Protein AF-A0A257LVH1-F1 (afdb_monomer_lite)

pLDDT: mean 80.5, std 19.91, range [31.53, 98.56]

Sequence (250 aa):
MDPRLRILRMLEEGKITVDEAARLLEALSRSEPYRYGSRKFRRDVIDSISQFIESTISLIGDEIRDHLRVYRVGGESEIDTPIKPKVKIKSMAGDVTIKESMQPDRVKVYGYSIYKSVKDDELVIESPEGDIEVELPRVHELYIYAIHGSIEGTLLGEHVEAKTLSGDIELKLNSTADGELETASGDIIVYVPKDANLTIDAETRSGDLTYDVAGECIEKGPGYLKLKLNTGEHTLKLHTASGDIEIREA

Foldseek 3Di:
DPPLVVLVVCVVVVVDDPVRSVVSVVVVVPPDDDPDDPVVVVCVVVVLVVVVVVVVVVVVVVVVPDDPPPPDDFDKDKDKDFDALAEEEEEEAEAEEEEEDPDAGIKIKIWGPWDWDDDDRYIYIYYDYYYMYMHHHAHAEYHYEYAHYEYEYEHHYQEYEHEYAEYEYHYEYPAAHAYEYEYAAYEYEYAYELQHQAWEKEFEQAEEEEEDHDFDWPDDDVGITITGHDNHPHYYYHYYDHYYYYYYHD

Organism: NCBI:txid2020626

Secondary structure (DSSP, 8-state):
--HHHHHHHHHHTTSS-HHHHHHHHHHHTTSS---S-HHHHHHHHHHHHHHHHHHHHHHHHHHHHS--------SEEEEEEE--SEEEEEEEES-EEEEE-S-TTEEEEEEES-EEEEETTEEEEEESSS-EEEEE--EEEEEEEEEES-EEEEE-EEEEEEEEEES-EEEEESS--EEEEEESSS-EEEEE-TT--EEEEEEESSS-EEEESSSEEEEEETTEEEEE-TT--EEEEEEESSS-EEEEE-

InterPro domains:
  IPR025164 Toastrack DUF4097 [PF13349] (78-247)
  IPR053959 YvlB/LiaX, N-terminal domain [PF22746] (4-29)

Structure (mmCIF, N/CA/C/O backbone):
data_AF-A0A257LVH1-F1
#
_entry.id   AF-A0A257LVH1-F1
#
loop_
_atom_site.group_PDB
_atom_site.id
_atom_site.type_symbol
_atom_site.label_atom_id
_atom_site.label_alt_id
_atom_site.label_comp_id
_atom_site.label_asym_id
_atom_site.label_entity_id
_atom_site.label_seq_id
_atom_site.pdbx_PDB_ins_code
_atom_site.Cartn_x
_atom_site.Cartn_y
_atom_site.Cartn_z
_atom_site.occupancy
_atom_site.B_iso_or_equiv
_atom_site.auth_seq_id
_atom_site.auth_comp_id
_atom_site.auth_asym_id
_atom_site.auth_atom_id
_atom_site.pdbx_PDB_model_num
ATOM 1 N N . MET A 1 1 ? 25.133 -6.916 40.991 1.00 54.69 1 MET A N 1
ATOM 2 C CA . MET A 1 1 ? 25.869 -7.054 39.715 1.00 54.69 1 MET A CA 1
ATOM 3 C C . MET A 1 1 ? 24.863 -7.438 3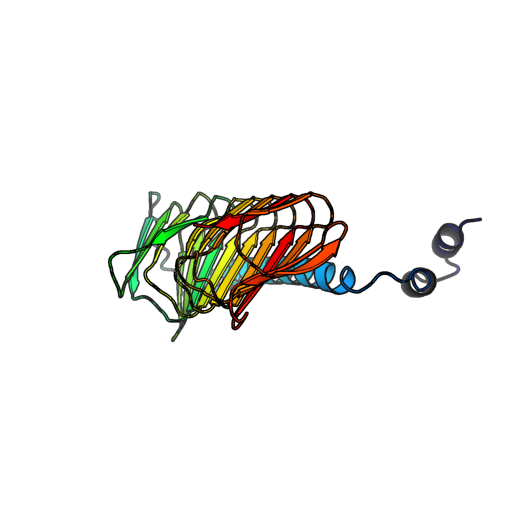8.654 1.00 54.69 1 MET A C 1
ATOM 5 O O . MET A 1 1 ? 24.143 -8.403 38.877 1.00 54.69 1 MET A O 1
ATOM 9 N N . ASP A 1 2 ? 24.784 -6.673 37.567 1.00 76.06 2 ASP A N 1
ATOM 10 C CA . ASP A 1 2 ? 23.893 -6.969 36.442 1.00 76.06 2 ASP A CA 1
ATOM 11 C C . ASP A 1 2 ? 24.278 -8.333 35.821 1.00 76.06 2 ASP A C 1
ATOM 13 O O . ASP A 1 2 ? 25.448 -8.532 35.466 1.00 76.06 2 ASP A O 1
ATOM 17 N N . PRO A 1 3 ? 23.343 -9.300 35.736 1.00 74.00 3 PRO A N 1
ATOM 18 C CA . PRO A 1 3 ? 23.616 -10.624 35.186 1.00 74.00 3 PRO A CA 1
ATOM 19 C C . PRO A 1 3 ? 24.088 -10.585 33.722 1.00 74.00 3 PRO A C 1
ATOM 21 O O . PRO A 1 3 ? 24.864 -11.458 33.332 1.00 74.00 3 PRO A O 1
ATOM 24 N N . ARG A 1 4 ? 23.734 -9.553 32.940 1.00 79.69 4 ARG A N 1
ATOM 25 C CA . ARG A 1 4 ? 24.246 -9.358 31.570 1.00 79.69 4 ARG A CA 1
ATOM 26 C C . ARG A 1 4 ? 25.730 -9.007 31.562 1.00 79.69 4 ARG A C 1
ATOM 28 O O . ARG A 1 4 ? 26.504 -9.617 30.827 1.00 79.69 4 ARG A O 1
ATOM 35 N N . LEU A 1 5 ? 26.148 -8.094 32.441 1.00 77.56 5 LEU A N 1
ATOM 36 C CA . LEU A 1 5 ? 27.557 -7.713 32.590 1.00 77.56 5 LEU A CA 1
ATOM 37 C C . LEU A 1 5 ? 28.429 -8.906 32.996 1.00 77.56 5 LEU A C 1
ATOM 39 O O . LEU A 1 5 ? 29.571 -9.024 32.563 1.00 77.56 5 LEU A O 1
ATOM 43 N N . ARG A 1 6 ? 27.891 -9.811 33.821 1.00 82.06 6 ARG A N 1
ATOM 44 C CA . ARG A 1 6 ? 28.607 -11.013 34.262 1.00 82.06 6 ARG A CA 1
ATOM 45 C C . ARG A 1 6 ? 28.846 -11.998 33.114 1.00 82.06 6 ARG A C 1
ATOM 47 O O . ARG A 1 6 ? 29.917 -12.591 33.062 1.00 82.06 6 ARG A O 1
ATOM 54 N N . ILE A 1 7 ? 27.891 -12.138 32.193 1.00 84.88 7 ILE A N 1
ATOM 55 C CA . ILE A 1 7 ? 28.034 -12.992 31.003 1.00 84.88 7 ILE A CA 1
ATOM 56 C C . ILE A 1 7 ? 29.058 -12.400 30.029 1.00 84.88 7 ILE A C 1
ATOM 58 O O . ILE A 1 7 ? 29.932 -13.124 29.562 1.00 84.88 7 ILE A O 1
ATOM 62 N N . LEU A 1 8 ? 29.014 -11.086 29.786 1.00 82.00 8 LEU A N 1
ATOM 63 C CA . LEU A 1 8 ? 29.994 -10.411 28.926 1.00 82.00 8 LEU A CA 1
ATOM 64 C C . LEU A 1 8 ? 31.419 -10.536 29.475 1.00 82.00 8 LEU A C 1
ATOM 66 O O . LEU A 1 8 ? 32.345 -10.805 28.719 1.00 82.00 8 LEU A O 1
ATOM 70 N N . ARG A 1 9 ? 31.582 -10.446 30.798 1.00 79.56 9 ARG A N 1
ATOM 71 C CA . ARG A 1 9 ? 32.882 -10.647 31.448 1.00 79.56 9 ARG A CA 1
ATOM 72 C C . ARG A 1 9 ? 33.381 -12.089 31.336 1.00 79.56 9 ARG A C 1
ATOM 74 O O . ARG A 1 9 ? 34.568 -12.317 31.162 1.00 79.56 9 ARG A O 1
ATOM 81 N N . MET A 1 10 ? 32.484 -13.075 31.402 1.00 84.81 10 MET A N 1
ATOM 82 C CA . MET A 1 10 ? 32.846 -14.483 31.190 1.00 84.81 10 MET A CA 1
ATOM 83 C C . MET A 1 10 ? 33.257 -14.766 29.738 1.00 84.81 10 MET A C 1
ATOM 85 O O . MET A 1 10 ? 34.123 -15.611 29.521 1.00 84.81 10 MET A O 1
ATOM 89 N N . LEU A 1 11 ? 32.664 -14.062 28.766 1.00 78.94 11 LEU A N 1
ATOM 90 C CA . LEU A 1 11 ? 33.060 -14.124 27.358 1.00 78.94 11 LEU A CA 1
ATOM 91 C C . LEU A 1 11 ? 34.428 -13.460 27.133 1.00 78.94 11 LEU A C 1
ATOM 93 O O . LEU A 1 11 ? 35.286 -14.040 26.478 1.00 78.94 11 LEU A O 1
ATOM 97 N N . GLU A 1 12 ? 34.648 -12.284 27.725 1.00 76.12 12 GLU A N 1
ATOM 98 C CA . GLU A 1 12 ? 35.927 -11.561 27.682 1.00 76.12 12 GLU A CA 1
ATOM 99 C C . GLU A 1 12 ? 37.070 -12.376 28.313 1.00 76.12 12 GLU A C 1
ATOM 101 O O . GLU A 1 12 ? 38.170 -12.440 27.774 1.00 76.12 12 GLU A O 1
ATOM 106 N N . GLU A 1 13 ? 36.794 -13.072 29.418 1.00 86.06 13 GLU A N 1
ATOM 107 C CA . GLU A 1 13 ? 37.738 -13.983 30.079 1.00 86.06 13 GLU A CA 1
ATOM 108 C C . GLU A 1 13 ? 37.905 -15.332 29.344 1.00 86.06 13 GLU A C 1
ATOM 110 O O . GLU A 1 13 ? 38.637 -16.200 29.823 1.00 86.06 13 GLU A O 1
ATOM 115 N N . GLY A 1 14 ? 37.214 -15.543 28.216 1.00 80.56 14 GLY A N 1
ATOM 116 C CA . GLY A 1 14 ? 37.283 -16.767 27.408 1.00 80.56 14 GLY A CA 1
ATOM 117 C C . GLY A 1 14 ? 36.706 -18.013 28.087 1.00 80.56 14 GLY A C 1
ATOM 118 O O . GLY A 1 14 ? 36.970 -19.133 27.657 1.00 80.56 14 GLY A O 1
ATOM 119 N N . LYS A 1 15 ? 35.934 -17.842 29.167 1.00 87.62 15 LYS A N 1
ATOM 120 C CA . LYS A 1 15 ? 35.342 -18.943 29.949 1.00 87.62 15 LYS A CA 1
ATOM 121 C C . LYS A 1 15 ? 34.115 -19.556 29.287 1.00 87.62 15 LYS A C 1
ATOM 123 O O . LYS A 1 15 ? 33.721 -20.657 29.657 1.00 87.62 15 LYS A O 1
ATOM 128 N N . ILE A 1 16 ? 33.500 -18.820 28.371 1.00 87.94 16 ILE A N 1
ATOM 129 C CA . ILE A 1 16 ? 32.364 -19.252 27.565 1.00 87.94 16 ILE A CA 1
ATOM 130 C C . ILE A 1 16 ? 32.582 -18.803 26.126 1.00 87.94 16 ILE A C 1
ATOM 132 O O . ILE A 1 16 ? 33.256 -17.806 25.864 1.00 87.94 16 ILE A O 1
ATOM 136 N N . THR A 1 17 ? 31.993 -19.538 25.199 1.00 83.31 17 THR A N 1
ATOM 137 C CA . THR A 1 17 ? 31.982 -19.191 23.777 1.00 83.31 17 THR A CA 1
ATOM 138 C C . THR A 1 17 ? 30.954 -18.096 23.476 1.00 83.31 17 THR A C 1
ATOM 140 O O . THR A 1 17 ? 30.033 -17.849 24.260 1.00 83.31 17 THR A O 1
ATOM 143 N N . VAL A 1 18 ? 31.086 -17.444 22.315 1.00 67.19 18 VAL A N 1
ATOM 144 C CA . VAL A 1 18 ? 30.129 -16.424 21.839 1.00 67.19 18 VAL A CA 1
ATOM 145 C C . VAL A 1 18 ? 28.706 -16.993 21.781 1.00 67.19 18 VAL A C 1
ATOM 147 O O . VAL A 1 18 ? 27.762 -16.337 22.219 1.00 67.19 18 VAL A O 1
ATOM 150 N N . ASP A 1 19 ? 28.558 -18.243 21.335 1.00 73.06 19 ASP A N 1
ATOM 151 C CA . ASP A 1 19 ? 27.264 -18.929 21.249 1.00 73.06 19 ASP A CA 1
ATOM 152 C C . ASP A 1 19 ? 26.655 -19.228 22.626 1.00 73.06 19 ASP A C 1
ATOM 154 O O . ASP A 1 19 ? 25.443 -19.117 22.820 1.00 73.06 19 ASP A O 1
ATOM 158 N N . GLU A 1 20 ? 27.476 -19.592 23.612 1.00 74.06 20 GLU A N 1
ATOM 159 C CA . GLU A 1 20 ? 27.021 -19.808 24.990 1.00 74.06 20 GLU A CA 1
ATOM 160 C C . GLU A 1 20 ? 26.616 -18.495 25.661 1.00 74.06 20 GLU A C 1
ATOM 162 O O . GLU A 1 20 ? 25.577 -18.437 26.323 1.00 74.06 20 GLU A O 1
ATOM 167 N N . ALA A 1 21 ? 27.384 -17.424 25.445 1.00 80.31 21 ALA A N 1
ATOM 168 C CA . ALA A 1 21 ? 27.032 -16.090 25.914 1.00 80.31 21 ALA A CA 1
ATOM 169 C C . ALA A 1 21 ? 25.698 -15.624 25.310 1.00 80.31 21 ALA A C 1
ATOM 171 O O . ALA A 1 21 ? 24.834 -15.131 26.040 1.00 80.31 21 ALA A O 1
ATOM 172 N N . ALA A 1 22 ? 25.490 -15.852 24.009 1.00 65.19 22 ALA A N 1
ATOM 173 C CA . ALA A 1 22 ? 24.244 -15.531 23.319 1.00 65.19 22 ALA A CA 1
ATOM 174 C C . ALA A 1 22 ? 23.042 -16.273 23.928 1.00 65.19 22 ALA A C 1
ATOM 176 O O . ALA A 1 22 ? 22.041 -15.638 24.267 1.00 65.19 22 ALA A O 1
ATOM 177 N N . ARG A 1 23 ? 23.156 -17.590 24.167 1.00 78.06 23 ARG A N 1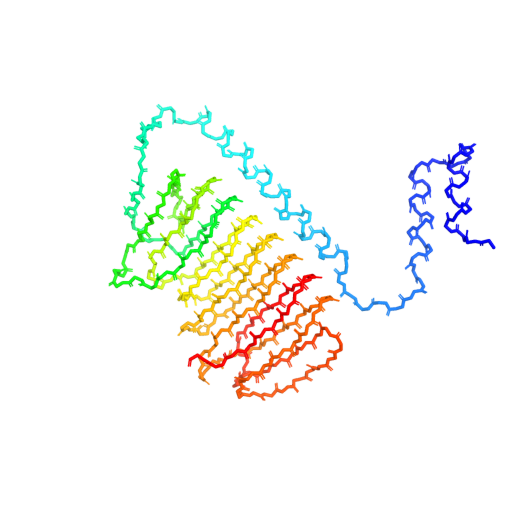
ATOM 178 C CA . ARG A 1 23 ? 22.083 -18.384 24.802 1.00 78.06 23 ARG A CA 1
ATOM 179 C C . ARG A 1 23 ? 21.765 -17.920 26.223 1.00 78.06 23 ARG A C 1
ATOM 181 O O . ARG A 1 23 ? 20.599 -17.890 26.613 1.00 78.06 23 ARG A O 1
ATOM 188 N N . LEU A 1 24 ? 22.780 -17.560 27.010 1.00 80.69 24 LEU A N 1
ATOM 189 C CA . LEU A 1 24 ? 22.594 -17.098 28.390 1.00 80.69 24 LEU A CA 1
ATOM 190 C C . LEU A 1 24 ? 21.932 -15.712 28.451 1.00 80.69 24 LEU A C 1
ATOM 192 O O . LEU A 1 24 ? 21.061 -15.483 29.292 1.00 80.69 24 LEU A O 1
ATOM 196 N N . LEU A 1 25 ? 22.295 -14.805 27.541 1.00 78.06 25 LEU A N 1
ATOM 197 C CA . LEU A 1 25 ? 21.655 -13.490 27.412 1.00 78.06 25 LEU A CA 1
ATOM 198 C C . LEU A 1 25 ? 20.207 -13.607 26.914 1.00 78.06 25 LEU A C 1
ATOM 200 O O . LEU A 1 25 ? 19.324 -12.882 27.381 1.00 78.06 25 LEU A O 1
ATOM 204 N N . GLU A 1 26 ? 19.943 -14.555 26.014 1.00 70.19 26 GLU A N 1
ATOM 205 C CA . GLU A 1 26 ? 18.596 -14.870 25.542 1.00 70.19 26 GLU A CA 1
ATOM 206 C C . GLU A 1 26 ? 17.719 -15.440 26.669 1.00 70.19 26 GLU A C 1
ATOM 208 O O . GLU A 1 26 ? 16.573 -15.021 26.839 1.00 70.19 26 GLU A O 1
ATOM 213 N N . ALA A 1 27 ? 18.265 -16.338 27.494 1.00 79.19 27 ALA A N 1
ATOM 214 C CA . ALA A 1 27 ? 17.556 -16.922 28.631 1.00 79.19 27 ALA A CA 1
ATOM 215 C C . ALA A 1 27 ? 17.175 -15.877 29.696 1.00 79.19 27 ALA A C 1
ATOM 217 O O . ALA A 1 27 ? 16.078 -15.942 30.250 1.00 79.19 27 ALA A O 1
ATOM 218 N N . LEU A 1 28 ? 18.036 -14.881 29.941 1.00 70.00 28 LEU A N 1
ATOM 219 C CA . LEU A 1 28 ? 17.745 -13.759 30.847 1.00 70.00 28 LEU A CA 1
ATOM 220 C C . LEU A 1 28 ? 16.649 -12.819 30.330 1.00 70.00 28 LEU A C 1
ATOM 222 O O . LEU A 1 28 ? 16.071 -12.068 31.109 1.00 70.00 28 LEU A O 1
ATOM 226 N N . SER A 1 29 ? 16.350 -12.850 29.032 1.00 56.84 29 SER A N 1
ATOM 227 C CA . SER A 1 29 ? 15.328 -11.995 28.417 1.00 56.84 29 SER A CA 1
ATOM 228 C C . SER A 1 29 ? 13.906 -12.570 28.545 1.00 56.84 29 SER A C 1
ATOM 230 O O . SER A 1 29 ? 12.957 -11.958 28.067 1.00 56.84 29 SER A O 1
ATOM 232 N N . ARG A 1 30 ? 13.728 -13.732 29.197 1.00 56.84 30 ARG A N 1
ATOM 233 C CA . ARG A 1 30 ? 12.428 -14.419 29.356 1.00 56.84 30 ARG A CA 1
ATOM 234 C C . ARG A 1 30 ? 11.578 -13.978 30.559 1.00 56.84 30 ARG A C 1
ATOM 236 O O . ARG A 1 30 ? 10.591 -14.643 30.859 1.00 56.84 30 ARG A O 1
ATOM 243 N N . SER A 1 31 ? 11.907 -12.888 31.246 1.00 42.44 31 SER A N 1
ATOM 244 C CA . SER A 1 31 ? 11.166 -12.459 32.444 1.00 42.44 31 SER A CA 1
ATOM 245 C C . SER A 1 31 ? 10.747 -10.988 32.433 1.00 42.44 31 SER A C 1
ATOM 247 O O . SER A 1 31 ? 10.974 -10.294 33.412 1.00 42.44 31 SER A O 1
ATOM 249 N N . GLU A 1 32 ? 10.092 -10.547 31.355 1.00 36.28 32 GLU A N 1
ATOM 250 C CA . GLU A 1 32 ? 9.069 -9.487 31.367 1.00 36.28 32 GLU A CA 1
ATOM 251 C C . GLU A 1 32 ? 7.999 -9.854 30.317 1.00 36.28 32 GLU A C 1
ATOM 253 O O . GLU A 1 32 ? 8.362 -10.205 29.190 1.00 36.28 32 GLU A O 1
ATOM 258 N N . PRO A 1 33 ? 6.691 -9.854 30.641 1.00 34.25 33 PRO A N 1
ATOM 259 C CA . PRO A 1 33 ? 5.659 -10.244 29.686 1.00 34.25 33 PRO A CA 1
ATOM 260 C C . PRO A 1 33 ? 5.394 -9.104 28.691 1.00 34.25 33 PRO A C 1
ATOM 262 O O . PRO A 1 33 ? 4.474 -8.311 28.860 1.00 34.25 33 PRO A O 1
ATOM 265 N N . TYR A 1 34 ? 6.208 -9.038 27.638 1.00 32.09 34 TYR A N 1
ATOM 266 C CA . TYR A 1 34 ? 5.975 -8.211 26.454 1.00 32.09 34 TYR A CA 1
ATOM 267 C C . TYR A 1 34 ? 5.096 -9.002 25.472 1.00 32.09 34 TYR A C 1
ATOM 269 O O . TYR A 1 34 ? 5.478 -10.088 25.024 1.00 32.09 34 TYR A O 1
ATOM 277 N N . ARG A 1 35 ? 3.894 -8.503 25.160 1.00 39.59 35 ARG A N 1
ATOM 278 C CA . ARG A 1 35 ? 3.027 -9.113 24.140 1.00 39.59 35 ARG A CA 1
ATOM 279 C C . ARG A 1 35 ? 3.657 -8.850 22.766 1.00 39.59 35 ARG A C 1
ATOM 281 O O . ARG A 1 35 ? 3.860 -7.708 22.404 1.00 39.59 35 ARG A O 1
ATOM 288 N N . TYR A 1 36 ? 4.031 -9.942 22.097 1.00 34.69 36 TYR A N 1
ATOM 289 C CA . TYR A 1 36 ? 4.190 -10.147 20.648 1.00 34.69 36 TYR A CA 1
ATOM 290 C C . TYR A 1 36 ? 4.691 -8.958 19.788 1.00 34.69 36 TYR A C 1
ATOM 292 O O . TYR A 1 36 ? 3.941 -8.029 19.553 1.00 34.69 36 TYR A O 1
ATOM 300 N N . GLY A 1 37 ? 5.905 -9.037 19.209 1.00 38.75 37 GLY A N 1
ATOM 301 C CA . GLY A 1 37 ? 6.246 -8.182 18.050 1.00 38.75 37 GLY A CA 1
ATOM 302 C C . GLY A 1 37 ? 7.726 -8.039 17.678 1.00 38.75 37 GLY A C 1
ATOM 303 O O . GLY A 1 37 ? 8.090 -8.204 16.519 1.00 38.75 37 GLY A O 1
ATOM 304 N N . SER A 1 38 ? 8.631 -7.835 18.638 1.00 40.97 38 SER A N 1
ATOM 305 C CA . SER A 1 38 ? 10.014 -7.398 18.336 1.00 40.97 38 SER A CA 1
ATOM 306 C C . SER A 1 38 ? 10.872 -8.396 17.545 1.00 40.97 38 SER A C 1
ATOM 308 O O . SER A 1 38 ? 11.805 -8.001 16.848 1.00 40.97 38 SER A O 1
ATOM 310 N N . ARG A 1 39 ? 10.560 -9.695 17.626 1.00 39.00 39 ARG A N 1
ATOM 311 C CA . ARG A 1 39 ? 11.269 -10.757 16.893 1.00 39.00 39 ARG A CA 1
ATOM 312 C C . ARG A 1 39 ? 10.748 -10.944 15.469 1.00 39.00 39 ARG A C 1
ATOM 314 O O . ARG A 1 39 ? 11.514 -11.398 14.627 1.00 39.00 39 ARG A O 1
ATOM 321 N N . LYS A 1 40 ? 9.474 -10.608 15.233 1.00 42.56 40 LYS A N 1
ATOM 322 C CA . LYS A 1 40 ? 8.868 -10.611 13.903 1.00 42.56 40 LYS A CA 1
ATOM 323 C C . LYS A 1 40 ? 9.238 -9.321 13.184 1.00 42.56 40 LYS A C 1
ATOM 325 O O . LYS A 1 40 ? 9.887 -9.431 12.176 1.00 42.56 40 LYS A O 1
ATOM 330 N N . PHE A 1 41 ? 9.067 -8.147 13.794 1.00 38.97 41 PHE A N 1
ATOM 331 C CA . PHE A 1 41 ? 9.486 -6.863 13.214 1.00 38.97 41 PHE A CA 1
ATOM 332 C C . PHE A 1 41 ? 10.984 -6.804 12.870 1.00 38.97 41 PHE A C 1
ATOM 334 O O . PHE A 1 41 ? 11.349 -6.445 11.762 1.00 38.97 41 PHE A O 1
ATOM 341 N N . ARG A 1 42 ? 11.891 -7.241 13.764 1.00 40.75 42 ARG A N 1
ATOM 342 C CA . ARG A 1 42 ? 13.320 -7.331 13.399 1.00 40.75 42 ARG A CA 1
ATOM 343 C C . ARG A 1 42 ? 13.574 -8.313 12.265 1.00 40.75 42 ARG A C 1
ATOM 345 O O . ARG A 1 42 ? 14.481 -8.074 11.485 1.00 40.75 42 ARG A O 1
ATOM 352 N N . ARG A 1 43 ? 12.835 -9.422 12.214 1.00 45.31 43 ARG A N 1
ATOM 353 C CA . ARG A 1 43 ? 12.952 -10.394 11.130 1.00 45.31 43 ARG A CA 1
ATOM 354 C C . ARG A 1 43 ? 12.344 -9.836 9.846 1.00 45.31 43 ARG A C 1
ATOM 356 O O . ARG A 1 43 ? 12.998 -9.964 8.845 1.00 45.31 43 ARG A O 1
ATOM 363 N N . ASP A 1 44 ? 11.217 -9.142 9.884 1.00 44.97 44 ASP A N 1
ATOM 364 C CA . ASP A 1 44 ? 10.522 -8.559 8.739 1.00 44.97 44 ASP A CA 1
ATOM 365 C C . ASP A 1 44 ? 11.333 -7.379 8.170 1.00 44.97 44 ASP A C 1
ATOM 367 O O . ASP A 1 44 ? 11.493 -7.284 6.961 1.00 44.97 44 ASP A O 1
ATOM 371 N N . VAL A 1 45 ? 11.966 -6.554 9.016 1.00 42.50 45 VAL A N 1
ATOM 372 C CA . VAL A 1 45 ? 12.911 -5.502 8.597 1.00 42.50 45 VAL A CA 1
ATOM 373 C C . VAL A 1 45 ? 14.213 -6.097 8.062 1.00 42.50 45 VAL A C 1
ATOM 375 O O . VAL A 1 45 ? 14.696 -5.654 7.027 1.00 42.50 45 VAL A O 1
ATOM 378 N N . ILE A 1 46 ? 14.794 -7.106 8.725 1.00 49.56 46 ILE A N 1
ATOM 379 C CA . ILE A 1 46 ? 16.004 -7.778 8.219 1.00 49.56 46 ILE A CA 1
ATOM 380 C C . ILE A 1 46 ? 15.694 -8.529 6.927 1.00 49.56 46 ILE A C 1
ATOM 382 O O . ILE A 1 46 ? 16.483 -8.437 6.006 1.00 49.56 46 ILE A O 1
ATOM 386 N N . ASP A 1 47 ? 14.558 -9.208 6.832 1.00 51.00 47 ASP A N 1
ATOM 387 C CA . ASP A 1 47 ? 14.111 -9.949 5.657 1.00 51.00 47 ASP A CA 1
ATOM 388 C C . ASP A 1 47 ? 13.758 -8.972 4.533 1.00 51.00 47 ASP A C 1
ATOM 390 O O . ASP A 1 47 ? 14.093 -9.258 3.396 1.00 51.00 47 ASP A O 1
ATOM 394 N N . SER A 1 48 ? 13.189 -7.794 4.816 1.00 44.62 48 SER A N 1
ATOM 395 C CA . SER A 1 48 ? 12.944 -6.746 3.810 1.00 44.62 48 SER A CA 1
ATOM 396 C C . SER A 1 48 ? 14.248 -6.125 3.315 1.00 44.62 48 SER A C 1
ATOM 398 O O . SER A 1 48 ? 14.446 -5.982 2.112 1.00 44.62 48 SER A O 1
ATOM 400 N N . ILE A 1 49 ? 15.188 -5.825 4.219 1.00 48.66 49 ILE A N 1
ATOM 401 C CA . ILE A 1 49 ? 16.535 -5.358 3.859 1.00 48.66 49 ILE A CA 1
ATOM 402 C C . ILE A 1 49 ? 17.289 -6.452 3.090 1.00 48.66 49 ILE A C 1
ATOM 404 O O . ILE A 1 49 ? 17.942 -6.158 2.096 1.00 48.66 49 ILE A O 1
ATOM 408 N N . SER A 1 50 ? 17.188 -7.716 3.501 1.00 53.09 50 SER A N 1
ATOM 409 C CA . SER A 1 50 ? 17.821 -8.860 2.842 1.00 53.09 50 SER A CA 1
ATOM 410 C C . SER A 1 50 ? 17.195 -9.144 1.484 1.00 53.09 50 SER A C 1
ATOM 412 O O . SER A 1 50 ? 17.942 -9.314 0.534 1.00 53.09 50 SER A O 1
ATOM 414 N N . GLN A 1 51 ? 15.869 -9.110 1.346 1.00 49.44 51 GLN A N 1
ATOM 415 C CA . GLN A 1 51 ? 15.166 -9.239 0.067 1.00 49.44 51 GLN A CA 1
ATOM 416 C C . GLN A 1 51 ? 15.458 -8.060 -0.853 1.00 49.44 51 GLN A C 1
ATOM 418 O O . GLN A 1 51 ? 15.533 -8.249 -2.064 1.00 49.44 51 GLN A O 1
ATOM 423 N N . PHE A 1 52 ? 15.654 -6.857 -0.312 1.00 49.34 52 PHE A N 1
ATOM 424 C CA . PHE A 1 52 ? 16.083 -5.710 -1.097 1.00 49.34 52 PHE A CA 1
ATOM 425 C C . PHE A 1 52 ? 17.540 -5.848 -1.546 1.00 49.34 52 PHE A C 1
ATOM 427 O O . PHE A 1 52 ? 17.834 -5.608 -2.712 1.00 49.34 52 PHE A O 1
ATOM 434 N N . ILE A 1 53 ? 18.456 -6.256 -0.662 1.00 50.53 53 ILE A N 1
ATOM 435 C CA . ILE A 1 53 ? 19.862 -6.511 -1.005 1.00 50.53 53 ILE A CA 1
ATOM 436 C C . ILE A 1 53 ? 19.943 -7.639 -2.035 1.00 50.53 53 ILE A C 1
ATOM 438 O O . ILE A 1 53 ? 20.626 -7.491 -3.042 1.00 50.53 53 ILE A O 1
ATOM 442 N N . GLU A 1 54 ? 19.212 -8.732 -1.831 1.00 50.41 54 GLU A N 1
ATOM 443 C CA . GLU A 1 54 ? 19.106 -9.842 -2.777 1.00 50.41 54 GLU A CA 1
ATOM 444 C C . GLU A 1 54 ? 18.463 -9.394 -4.086 1.00 50.41 54 GLU A C 1
ATOM 446 O O . GLU A 1 54 ? 18.975 -9.759 -5.133 1.00 50.41 54 GLU A O 1
ATOM 451 N N . SER A 1 55 ? 17.422 -8.554 -4.063 1.00 42.78 55 SER A N 1
ATOM 452 C CA . SER A 1 55 ? 16.821 -7.978 -5.272 1.00 42.78 55 SER A CA 1
ATOM 453 C C . SER A 1 55 ? 17.804 -7.068 -5.997 1.00 42.78 55 SER A C 1
ATOM 455 O O . SER A 1 55 ? 17.976 -7.222 -7.190 1.00 42.78 55 SER A O 1
ATOM 457 N N . THR A 1 56 ? 18.514 -6.181 -5.306 1.00 42.53 56 THR A N 1
ATOM 458 C CA . THR A 1 56 ? 19.505 -5.264 -5.897 1.00 42.53 56 THR A CA 1
ATOM 459 C C . THR A 1 56 ? 20.687 -6.033 -6.484 1.00 42.53 56 THR A C 1
ATOM 461 O O . THR A 1 56 ? 21.135 -5.752 -7.592 1.00 42.53 56 THR A O 1
ATOM 464 N N . ILE A 1 57 ? 21.166 -7.061 -5.778 1.00 43.53 57 ILE A N 1
ATOM 465 C CA . ILE A 1 57 ? 22.205 -7.972 -6.271 1.00 43.53 57 ILE A CA 1
ATOM 466 C C . ILE A 1 57 ? 21.672 -8.828 -7.427 1.00 43.53 57 ILE A C 1
ATOM 468 O O . ILE A 1 57 ? 22.417 -9.073 -8.371 1.00 43.53 57 ILE A O 1
ATOM 472 N N . SER A 1 58 ? 20.409 -9.262 -7.392 1.00 44.25 58 SER A N 1
ATOM 473 C CA . SER A 1 58 ? 19.748 -9.993 -8.482 1.00 44.25 58 SER A CA 1
ATOM 474 C C . SER A 1 58 ? 19.529 -9.103 -9.691 1.00 44.25 58 SER A C 1
ATOM 476 O O . SER A 1 58 ? 19.619 -9.598 -10.798 1.00 44.25 58 SER A O 1
ATOM 478 N N . LEU A 1 59 ? 19.308 -7.802 -9.520 1.00 41.38 59 LEU A N 1
ATOM 479 C CA . LEU A 1 59 ? 19.191 -6.854 -10.623 1.00 41.38 59 LEU A CA 1
ATOM 480 C C . LEU A 1 59 ? 20.526 -6.660 -11.316 1.00 41.38 59 LEU A C 1
ATOM 482 O O . LEU A 1 59 ? 20.609 -6.844 -12.523 1.00 41.38 59 LEU A O 1
ATOM 486 N N . ILE A 1 60 ? 21.595 -6.465 -10.542 1.00 42.16 60 ILE A N 1
ATOM 487 C CA . ILE A 1 60 ? 22.963 -6.474 -11.073 1.00 42.16 60 ILE A CA 1
ATOM 488 C C . ILE A 1 60 ? 23.293 -7.847 -11.699 1.00 42.16 60 ILE A C 1
ATOM 490 O O . ILE A 1 60 ? 23.966 -7.927 -12.724 1.00 42.16 60 ILE A O 1
ATOM 494 N N . GLY A 1 61 ? 22.834 -8.945 -11.096 1.00 38.97 61 GLY A N 1
ATOM 495 C CA . GLY A 1 61 ? 23.129 -10.318 -11.510 1.00 38.97 61 GLY A CA 1
ATOM 496 C C . GLY A 1 61 ? 22.381 -10.786 -12.763 1.00 38.97 61 GLY A C 1
ATOM 497 O O . GLY A 1 61 ? 22.984 -11.442 -13.614 1.00 38.97 61 GLY A O 1
ATOM 498 N N . ASP A 1 62 ? 21.104 -10.433 -12.898 1.00 43.62 62 ASP A N 1
ATOM 499 C CA . ASP A 1 62 ? 20.226 -10.782 -14.018 1.00 43.62 62 ASP A CA 1
ATOM 500 C C . ASP A 1 62 ? 20.433 -9.824 -15.206 1.00 43.62 62 ASP A C 1
ATOM 502 O O . ASP A 1 62 ? 20.413 -10.281 -16.352 1.00 43.62 62 ASP A O 1
ATOM 506 N N . GLU A 1 63 ? 20.756 -8.539 -14.971 1.00 43.56 63 GLU A N 1
ATOM 507 C CA . GLU A 1 63 ? 21.203 -7.612 -16.032 1.00 43.56 63 GLU A CA 1
ATOM 508 C C . GLU A 1 63 ? 22.504 -8.075 -16.694 1.00 43.56 63 GLU A C 1
ATOM 510 O O . GLU A 1 63 ? 22.668 -7.935 -17.909 1.00 43.56 63 GLU A O 1
ATOM 515 N N . ILE A 1 64 ? 23.430 -8.663 -15.927 1.00 45.19 64 ILE A N 1
ATOM 516 C CA . ILE A 1 64 ? 24.654 -9.243 -16.495 1.00 45.19 64 ILE A CA 1
ATOM 517 C C . ILE A 1 64 ? 24.347 -10.539 -17.259 1.00 45.19 64 ILE A C 1
ATOM 519 O O . ILE A 1 64 ? 25.074 -10.874 -18.199 1.00 45.19 64 ILE A O 1
ATOM 523 N N . ARG A 1 65 ? 23.305 -11.289 -16.872 1.00 42.81 65 ARG A N 1
ATOM 524 C CA . ARG A 1 65 ? 23.117 -12.662 -17.350 1.00 42.81 65 ARG A CA 1
ATOM 525 C C . ARG A 1 65 ? 22.318 -12.774 -18.645 1.00 42.81 65 ARG A C 1
ATOM 527 O O . ARG A 1 65 ? 22.701 -13.623 -19.445 1.00 42.81 65 ARG A O 1
ATOM 534 N N . ASP A 1 66 ? 21.313 -11.930 -18.897 1.00 36.06 66 ASP A N 1
ATOM 535 C CA . ASP A 1 66 ? 20.424 -12.191 -20.038 1.00 36.06 66 ASP A CA 1
ATOM 536 C C . ASP A 1 66 ? 20.462 -11.192 -21.204 1.00 36.06 66 ASP A C 1
ATOM 538 O O . ASP A 1 66 ? 20.450 -11.656 -22.340 1.00 36.06 66 ASP A O 1
ATOM 542 N N . HIS A 1 67 ? 20.553 -9.867 -21.047 1.00 33.56 67 HIS A N 1
ATOM 543 C CA . HIS A 1 67 ? 20.433 -8.990 -22.228 1.00 33.56 67 HIS A CA 1
ATOM 544 C C . HIS A 1 67 ? 21.211 -7.676 -22.108 1.00 33.56 67 HIS A C 1
ATOM 546 O O . HIS A 1 67 ? 20.678 -6.634 -21.737 1.00 33.56 67 HIS A O 1
ATOM 552 N N . LEU A 1 68 ? 22.451 -7.695 -22.607 1.00 32.41 68 LEU A N 1
ATOM 553 C CA . LEU A 1 68 ? 23.140 -6.528 -23.164 1.00 32.41 68 LEU A CA 1
ATOM 554 C C . LEU A 1 68 ? 22.323 -5.954 -24.347 1.00 32.41 68 LEU A C 1
ATOM 556 O O . LEU A 1 68 ? 22.649 -6.143 -25.517 1.00 32.41 68 LEU A O 1
ATOM 560 N N . ARG A 1 69 ? 21.230 -5.256 -24.033 1.00 33.97 69 ARG A N 1
ATOM 561 C CA . ARG A 1 69 ? 20.587 -4.207 -24.839 1.00 33.97 69 ARG A CA 1
ATOM 562 C C . ARG A 1 69 ? 20.020 -3.140 -23.903 1.00 33.97 69 ARG A C 1
ATOM 564 O O . ARG A 1 69 ? 18.860 -2.757 -23.996 1.00 33.97 69 ARG A O 1
ATOM 571 N N . VAL A 1 70 ? 20.871 -2.633 -23.015 1.00 32.72 70 VAL A N 1
ATOM 572 C CA . VAL A 1 70 ? 20.618 -1.357 -22.349 1.00 32.72 70 VAL A CA 1
ATOM 573 C C . VAL A 1 70 ? 20.782 -0.273 -23.413 1.00 32.72 70 VAL A C 1
ATOM 575 O O . VAL A 1 70 ? 21.899 0.108 -23.769 1.00 32.72 70 VAL A O 1
ATOM 578 N N . TYR A 1 71 ? 19.669 0.200 -23.975 1.00 31.81 71 TYR A N 1
ATOM 579 C CA . TYR A 1 71 ? 19.660 1.486 -24.665 1.00 31.81 71 TYR A CA 1
ATOM 580 C C . TYR A 1 71 ? 19.831 2.556 -23.593 1.00 31.81 71 TYR A C 1
ATOM 582 O O . TYR A 1 71 ? 18.868 3.052 -23.022 1.00 31.81 71 TYR A O 1
ATOM 590 N N . ARG A 1 72 ? 21.089 2.867 -23.279 1.00 35.81 72 ARG A N 1
ATOM 591 C CA . ARG A 1 72 ? 21.435 3.972 -22.395 1.00 35.81 72 ARG A CA 1
ATOM 592 C C . ARG A 1 72 ? 21.087 5.268 -23.123 1.00 35.81 72 ARG A C 1
ATOM 594 O O . ARG A 1 72 ? 21.839 5.714 -23.988 1.00 35.81 72 ARG A O 1
ATOM 601 N N . VAL A 1 73 ? 19.942 5.843 -22.784 1.00 31.53 73 VAL A N 1
ATOM 602 C CA . VAL A 1 73 ? 19.571 7.208 -23.151 1.00 31.53 73 VAL A CA 1
ATOM 603 C C . VAL A 1 73 ? 19.475 7.970 -21.837 1.00 31.53 73 VAL A C 1
ATOM 605 O O . VAL A 1 73 ? 18.629 7.662 -21.010 1.00 31.53 73 VAL A O 1
ATOM 608 N N . GLY A 1 74 ? 20.397 8.903 -21.600 1.00 39.72 74 GLY A N 1
ATOM 609 C CA . GLY A 1 74 ? 20.234 9.853 -20.502 1.00 39.72 74 GLY A CA 1
ATOM 610 C C . GLY A 1 74 ? 19.070 10.789 -20.822 1.00 39.72 74 GLY A C 1
ATOM 611 O O . GLY A 1 74 ? 19.023 11.332 -21.927 1.00 39.72 74 GLY A O 1
ATOM 612 N N . GLY A 1 75 ? 18.147 10.952 -19.876 1.00 54.16 75 GLY A N 1
ATOM 613 C CA . GLY A 1 75 ? 16.954 11.788 -20.004 1.00 54.16 75 GLY A CA 1
ATOM 614 C C . GLY A 1 75 ? 15.782 11.239 -19.190 1.00 54.16 75 GLY A C 1
ATOM 615 O O . GLY A 1 75 ? 15.820 10.088 -18.750 1.00 54.16 75 GLY A O 1
ATOM 616 N N . GLU A 1 76 ? 14.753 12.067 -18.996 1.00 62.91 76 GLU A N 1
ATOM 617 C CA . GLU A 1 76 ? 13.448 11.603 -18.512 1.00 62.91 76 GLU A CA 1
ATOM 618 C C . GLU A 1 76 ? 13.009 10.394 -19.336 1.00 62.91 76 GLU A C 1
ATOM 620 O O . GLU A 1 76 ? 13.042 10.400 -20.570 1.00 62.91 76 GLU A O 1
ATOM 625 N N . SER A 1 77 ? 12.665 9.330 -18.631 1.00 74.44 77 SER A N 1
ATOM 626 C CA . SER A 1 77 ? 12.224 8.080 -19.213 1.00 74.44 77 SER A CA 1
ATOM 627 C C . SER A 1 77 ? 10.720 7.969 -19.015 1.00 74.44 77 SER A C 1
ATOM 629 O O . SER A 1 77 ? 10.212 8.189 -17.918 1.00 74.44 77 SER A O 1
ATOM 631 N N . GLU A 1 78 ? 10.018 7.622 -20.090 1.00 88.38 78 GLU A N 1
ATOM 632 C CA . GLU A 1 78 ? 8.603 7.261 -20.063 1.00 88.38 78 GLU A CA 1
ATOM 633 C C . GLU A 1 78 ? 8.496 5.768 -20.376 1.00 88.38 78 GLU A C 1
ATOM 635 O O . GLU A 1 78 ? 8.957 5.298 -21.423 1.00 88.38 78 GLU A O 1
ATOM 640 N N . ILE A 1 79 ? 7.883 5.007 -19.474 1.00 88.19 79 ILE A N 1
ATOM 641 C CA . ILE A 1 79 ? 7.419 3.654 -19.770 1.00 88.19 79 ILE A CA 1
ATOM 642 C C . ILE A 1 79 ? 5.928 3.738 -20.026 1.00 88.19 79 ILE A C 1
ATOM 644 O O . ILE A 1 79 ? 5.173 4.161 -19.162 1.00 88.19 79 ILE A O 1
ATOM 648 N N . ASP A 1 80 ? 5.508 3.235 -21.180 1.00 92.44 80 ASP A N 1
ATOM 649 C CA . ASP A 1 80 ? 4.109 2.976 -21.480 1.00 92.44 80 ASP A CA 1
ATOM 650 C C . ASP A 1 80 ? 3.928 1.470 -21.728 1.00 92.44 80 ASP A C 1
ATOM 652 O O . ASP A 1 80 ? 4.446 0.902 -22.699 1.00 92.44 80 ASP A O 1
ATOM 656 N N . THR A 1 81 ? 3.210 0.787 -20.834 1.00 91.75 81 THR A N 1
ATOM 657 C CA . THR A 1 81 ? 3.086 -0.675 -20.846 1.00 91.75 81 THR A CA 1
ATOM 658 C C . THR A 1 81 ? 1.673 -1.156 -20.536 1.00 91.75 81 THR A C 1
ATOM 660 O O . THR A 1 81 ? 0.990 -0.527 -19.737 1.00 91.75 81 THR A O 1
ATOM 663 N N . PRO A 1 82 ? 1.234 -2.303 -21.089 1.00 93.44 82 PRO A N 1
ATOM 664 C CA . PRO A 1 82 ? 0.003 -2.940 -20.640 1.00 93.44 82 PRO A CA 1
ATOM 665 C C . PRO A 1 82 ? 0.046 -3.261 -19.143 1.00 93.44 82 PRO A C 1
ATOM 667 O O . PRO A 1 82 ? 1.089 -3.699 -18.640 1.00 93.44 82 PRO A O 1
ATOM 670 N N . ILE A 1 83 ? -1.084 -3.076 -18.464 1.00 93.62 83 ILE A N 1
ATOM 671 C CA . ILE A 1 83 ? -1.251 -3.437 -17.055 1.00 93.62 83 ILE A CA 1
ATOM 672 C C . ILE A 1 83 ? -1.186 -4.957 -16.857 1.00 93.62 83 ILE A C 1
ATOM 674 O O . ILE A 1 83 ? -1.561 -5.749 -17.729 1.00 93.62 83 ILE A O 1
ATOM 678 N N . LYS A 1 84 ? -0.706 -5.364 -15.683 1.00 94.56 84 LYS A N 1
ATOM 679 C CA . LYS A 1 84 ? -0.710 -6.744 -15.199 1.00 94.56 84 LYS A CA 1
ATOM 680 C C . LYS A 1 84 ? -1.495 -6.833 -13.887 1.00 94.56 84 LYS A C 1
ATOM 682 O O . LYS A 1 84 ? -1.562 -5.829 -13.183 1.00 94.56 84 LYS A O 1
ATOM 687 N N . PRO A 1 85 ? -2.086 -7.997 -13.546 1.00 94.12 85 PRO A N 1
ATOM 688 C CA . PRO A 1 85 ? -2.813 -8.167 -12.286 1.00 94.12 85 PRO A CA 1
ATOM 689 C C . PRO A 1 85 ? -1.988 -7.766 -11.062 1.00 94.12 85 PRO A C 1
ATOM 691 O O . PRO A 1 85 ? -2.517 -7.128 -10.151 1.00 94.12 85 PRO A O 1
ATOM 694 N N . LYS A 1 86 ? -0.696 -8.107 -11.083 1.00 94.69 86 LYS A N 1
ATOM 695 C CA . LYS A 1 86 ? 0.268 -7.772 -10.046 1.00 94.69 86 LYS A CA 1
ATOM 696 C C . LYS A 1 86 ? 1.219 -6.688 -10.538 1.00 94.69 86 LYS A C 1
ATOM 698 O O . LYS A 1 86 ? 1.876 -6.855 -11.569 1.00 94.69 86 LYS A O 1
ATOM 703 N N . VAL A 1 87 ? 1.328 -5.601 -9.784 1.00 95.44 87 VAL A N 1
ATOM 704 C CA . VAL A 1 87 ? 2.291 -4.526 -10.040 1.00 95.44 87 VAL A CA 1
ATOM 705 C C . VAL A 1 87 ? 3.202 -4.369 -8.832 1.00 95.44 87 VAL A C 1
ATOM 707 O O . VAL A 1 87 ? 2.737 -4.238 -7.703 1.00 95.44 87 VAL A O 1
ATOM 710 N N . LYS A 1 88 ? 4.512 -4.382 -9.075 1.00 93.06 88 LYS A N 1
ATOM 711 C CA . LYS A 1 88 ? 5.545 -4.100 -8.081 1.00 93.06 88 LYS A CA 1
ATOM 712 C C . LYS A 1 88 ? 6.322 -2.866 -8.494 1.00 93.06 88 LYS A C 1
ATOM 714 O O . LYS A 1 88 ? 6.849 -2.821 -9.601 1.00 93.06 88 LYS A O 1
ATOM 719 N N . ILE A 1 89 ? 6.439 -1.908 -7.593 1.00 93.19 89 ILE A N 1
ATOM 720 C CA . ILE A 1 89 ? 7.225 -0.694 -7.767 1.00 93.19 89 ILE A CA 1
ATOM 721 C C . ILE A 1 89 ? 8.324 -0.722 -6.714 1.00 93.19 89 ILE A C 1
ATOM 723 O O . ILE A 1 89 ? 8.033 -0.877 -5.529 1.00 93.19 89 ILE A O 1
ATO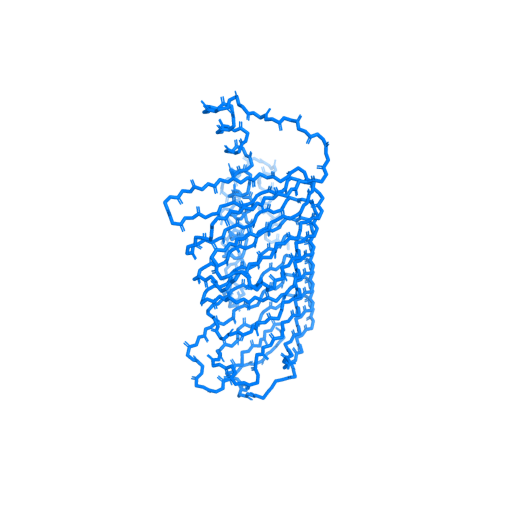M 727 N N . LYS A 1 90 ? 9.583 -0.606 -7.130 1.00 89.00 90 LYS A N 1
ATOM 728 C CA . LYS A 1 90 ? 10.724 -0.537 -6.216 1.00 89.00 90 LYS A CA 1
ATOM 729 C C . LYS A 1 90 ? 11.505 0.748 -6.447 1.00 89.00 90 LYS A C 1
ATOM 731 O O . LYS A 1 90 ? 12.004 0.964 -7.545 1.00 89.00 90 LYS A O 1
ATOM 736 N N . SER A 1 91 ? 11.643 1.564 -5.413 1.00 85.75 91 SER A N 1
ATOM 737 C CA . SER A 1 91 ? 12.501 2.745 -5.402 1.00 85.75 91 SER A CA 1
ATOM 738 C C . SER A 1 91 ? 13.633 2.549 -4.398 1.00 85.75 91 SER A C 1
ATOM 740 O O . SER A 1 91 ? 13.419 2.095 -3.274 1.00 85.75 91 SER A O 1
ATOM 742 N N . MET A 1 92 ? 14.863 2.867 -4.787 1.00 81.75 92 MET A N 1
ATOM 743 C CA . MET A 1 92 ? 15.983 2.897 -3.845 1.00 81.75 92 MET A CA 1
ATOM 744 C C . MET A 1 92 ? 16.145 4.286 -3.225 1.00 81.75 92 MET A C 1
ATOM 746 O O . MET A 1 92 ? 16.308 4.401 -2.009 1.00 81.75 92 MET A O 1
ATOM 750 N N . ALA A 1 93 ? 16.122 5.321 -4.060 1.00 76.31 93 ALA A N 1
ATOM 751 C CA . ALA A 1 93 ? 16.313 6.702 -3.656 1.00 76.31 93 ALA A CA 1
ATOM 752 C C . ALA A 1 93 ? 15.431 7.614 -4.509 1.00 76.31 93 ALA A C 1
ATOM 754 O O . ALA A 1 93 ? 15.641 7.696 -5.716 1.00 76.31 93 ALA A O 1
ATOM 755 N N . GLY A 1 94 ? 14.505 8.317 -3.867 1.00 84.69 94 GLY A N 1
ATOM 756 C CA . GLY A 1 94 ? 13.535 9.189 -4.522 1.00 84.69 94 GLY A CA 1
ATOM 757 C C . GLY A 1 94 ? 12.109 8.808 -4.152 1.00 84.69 94 GLY A C 1
ATOM 758 O O . GLY A 1 94 ? 11.827 7.656 -3.793 1.00 84.69 94 GLY A O 1
ATOM 759 N N . ASP A 1 95 ? 11.230 9.795 -4.237 1.00 94.62 95 ASP A N 1
ATOM 760 C CA . ASP A 1 95 ? 9.838 9.663 -3.836 1.00 94.62 95 ASP A CA 1
ATOM 761 C C . ASP A 1 95 ? 9.045 8.866 -4.879 1.00 94.62 95 ASP A C 1
ATOM 763 O O . ASP A 1 95 ? 9.357 8.853 -6.074 1.00 94.62 95 ASP A O 1
ATOM 767 N N . VAL A 1 96 ? 8.022 8.152 -4.415 1.00 96.69 96 VAL A N 1
ATOM 768 C CA . VAL A 1 96 ? 7.119 7.384 -5.274 1.00 96.69 96 VAL A CA 1
ATOM 769 C C . VAL A 1 96 ? 5.746 8.028 -5.228 1.00 96.69 96 VAL A C 1
ATOM 771 O O . VAL A 1 96 ? 5.036 7.899 -4.234 1.00 96.69 96 VAL A O 1
ATOM 774 N N . THR A 1 97 ? 5.352 8.657 -6.330 1.00 98.00 97 THR A N 1
ATOM 775 C CA . THR A 1 97 ? 4.034 9.272 -6.484 1.00 98.00 97 THR A CA 1
ATOM 776 C C . THR A 1 97 ? 3.133 8.382 -7.332 1.00 98.00 97 THR A C 1
ATOM 778 O O . THR A 1 97 ? 3.440 8.069 -8.484 1.00 98.00 97 THR A O 1
ATOM 781 N N . ILE A 1 98 ? 1.979 7.993 -6.791 1.00 96.50 98 ILE A N 1
ATOM 782 C CA . ILE A 1 98 ? 0.972 7.194 -7.493 1.00 96.50 98 ILE A CA 1
ATOM 783 C C . ILE A 1 98 ? -0.233 8.048 -7.876 1.00 96.50 98 ILE A C 1
ATOM 785 O O . ILE A 1 98 ? -0.884 8.668 -7.030 1.00 96.50 98 ILE A O 1
ATOM 789 N N . LYS A 1 99 ? -0.590 8.019 -9.159 1.00 95.50 99 LYS A N 1
ATOM 790 C CA . LYS A 1 99 ? -1.779 8.686 -9.694 1.00 95.50 99 LYS A CA 1
ATOM 791 C C . LYS A 1 99 ? -2.733 7.678 -10.318 1.00 95.50 99 LYS A C 1
ATOM 793 O O . LYS A 1 99 ? -2.324 6.705 -10.948 1.00 95.50 99 LYS A O 1
ATOM 798 N N . GLU A 1 100 ? -4.026 7.947 -10.180 1.00 91.62 100 GLU A N 1
ATOM 799 C CA . GLU A 1 100 ? -5.050 7.205 -10.907 1.00 91.62 100 GLU A CA 1
ATOM 800 C C . GLU A 1 100 ? -4.925 7.483 -12.410 1.00 91.62 100 GLU A C 1
ATOM 802 O O . GLU A 1 100 ? -4.916 8.637 -12.844 1.00 91.62 100 GLU A O 1
ATOM 807 N N . SER A 1 101 ? -4.846 6.421 -13.213 1.00 91.12 101 SER A N 1
ATOM 808 C CA . SER A 1 101 ? -4.853 6.539 -14.670 1.00 91.12 101 SER A CA 1
ATOM 809 C C . SER A 1 101 ? -6.271 6.494 -15.232 1.00 91.12 101 SER A C 1
ATOM 811 O O . SER A 1 101 ? -7.082 5.643 -14.869 1.00 91.12 101 SER A O 1
ATOM 813 N N . MET A 1 102 ? -6.541 7.349 -16.220 1.00 87.31 102 MET A N 1
ATOM 814 C CA . MET A 1 102 ? -7.760 7.271 -17.034 1.00 87.31 102 MET A CA 1
ATOM 815 C C . MET A 1 102 ? -7.688 6.178 -18.116 1.00 87.31 102 MET A C 1
ATOM 817 O O . MET A 1 102 ? -8.679 5.935 -18.807 1.00 87.31 102 MET A O 1
ATOM 821 N N . GLN A 1 103 ? -6.525 5.544 -18.305 1.00 90.00 103 GLN A N 1
ATOM 822 C CA . GLN A 1 103 ? -6.330 4.474 -19.283 1.00 90.00 103 GLN A CA 1
ATOM 823 C C . GLN A 1 103 ? -6.499 3.113 -18.597 1.00 90.00 103 GLN A C 1
ATOM 825 O O . GLN A 1 103 ? -5.672 2.747 -17.767 1.00 90.00 103 GLN A O 1
ATOM 830 N N . PRO A 1 104 ? -7.548 2.340 -18.923 1.00 88.81 104 PRO A N 1
ATOM 831 C CA . PRO A 1 104 ? -7.918 1.162 -18.138 1.00 88.81 104 PRO A CA 1
ATOM 832 C C . PRO A 1 104 ? -6.948 -0.019 -18.286 1.00 88.81 104 PRO A C 1
ATOM 834 O O . PRO A 1 104 ? -6.939 -0.907 -17.440 1.00 88.81 104 PRO A O 1
ATOM 837 N N . ASP A 1 105 ? -6.162 -0.063 -19.360 1.00 92.56 105 ASP A N 1
ATOM 838 C CA . ASP A 1 105 ? -5.322 -1.201 -19.735 1.00 92.56 105 ASP A CA 1
ATOM 839 C C . ASP A 1 105 ? -3.825 -0.874 -19.774 1.00 92.56 105 ASP A C 1
ATOM 841 O O . ASP A 1 105 ? -3.022 -1.735 -20.149 1.00 92.56 105 ASP A O 1
ATOM 845 N N . ARG A 1 106 ? -3.425 0.342 -19.384 1.00 93.56 106 ARG A N 1
ATOM 846 C CA . ARG A 1 106 ? -2.039 0.807 -19.495 1.00 93.56 106 ARG A CA 1
ATOM 847 C C . ARG A 1 106 ? -1.542 1.435 -18.205 1.00 93.56 106 ARG A C 1
ATOM 849 O O . ARG A 1 106 ? -2.269 2.158 -17.542 1.00 93.56 106 ARG A O 1
ATOM 856 N N . VAL A 1 107 ? -0.282 1.170 -17.889 1.00 94.25 107 VAL A N 1
ATOM 857 C CA . VAL A 1 107 ? 0.478 1.838 -16.833 1.00 94.25 107 VAL A CA 1
ATOM 858 C C . VAL A 1 107 ? 1.475 2.764 -17.497 1.00 94.25 107 VAL A C 1
ATOM 860 O O . VAL A 1 107 ? 2.202 2.338 -18.405 1.00 94.25 107 VAL A O 1
ATOM 863 N N . LYS A 1 108 ? 1.521 4.004 -17.014 1.00 95.12 108 LYS A N 1
ATOM 864 C CA . LYS A 1 108 ? 2.568 4.950 -17.374 1.00 95.12 108 LYS A CA 1
ATOM 865 C C . LYS A 1 108 ? 3.491 5.193 -16.202 1.00 95.12 108 LYS A C 1
ATOM 867 O O . LYS A 1 108 ? 3.034 5.321 -15.072 1.00 95.12 108 LYS A O 1
ATOM 872 N N . VAL A 1 109 ? 4.783 5.252 -16.484 1.00 94.25 109 VAL A N 1
ATOM 873 C CA . VAL A 1 109 ? 5.805 5.582 -15.492 1.00 94.25 109 VAL A CA 1
ATOM 874 C C . VAL A 1 109 ? 6.661 6.694 -16.050 1.00 94.25 109 VAL A C 1
ATOM 876 O O . VAL A 1 109 ? 7.155 6.570 -17.171 1.00 94.25 109 VAL A O 1
ATOM 879 N N . TYR A 1 110 ? 6.871 7.724 -15.247 1.00 93.50 110 TYR A N 1
ATOM 880 C CA . TYR A 1 110 ? 7.779 8.820 -15.531 1.00 93.50 110 TYR A CA 1
ATOM 881 C C . TYR A 1 110 ? 8.840 8.863 -14.443 1.00 93.50 110 TYR A C 1
ATOM 883 O O . TYR A 1 110 ? 8.538 8.696 -13.264 1.00 93.50 110 TYR A O 1
ATOM 891 N N . GLY A 1 111 ? 10.087 9.072 -14.837 1.00 88.44 111 GLY A N 1
ATOM 892 C CA . GLY A 1 111 ? 11.180 9.200 -13.887 1.00 88.44 111 GLY A CA 1
ATOM 893 C C . GLY A 1 111 ? 12.531 9.209 -14.572 1.00 88.44 111 GLY A C 1
ATOM 894 O O . GLY A 1 111 ? 12.641 9.110 -15.799 1.00 88.44 111 GLY A O 1
ATOM 895 N N . TYR A 1 112 ? 13.579 9.315 -13.769 1.00 80.44 112 TYR A N 1
ATOM 896 C CA . TYR A 1 112 ? 14.947 9.181 -14.242 1.00 80.44 112 TYR A CA 1
ATOM 897 C C . TYR A 1 112 ? 15.413 7.737 -14.044 1.00 80.44 112 TYR A C 1
ATOM 899 O O . TYR A 1 112 ? 15.123 7.135 -13.021 1.00 80.44 112 TYR A O 1
ATOM 907 N N . SER A 1 113 ? 16.120 7.159 -15.018 1.00 78.06 113 SER A N 1
ATOM 908 C CA . SER A 1 113 ? 16.708 5.814 -14.873 1.00 78.06 113 SER A CA 1
ATOM 909 C C . SER A 1 113 ? 15.707 4.723 -14.425 1.00 78.06 113 SER A C 1
ATOM 911 O O . SER A 1 113 ? 16.013 3.929 -13.539 1.00 78.06 113 SER A O 1
ATOM 913 N N . ILE A 1 114 ? 14.520 4.660 -15.040 1.00 81.94 114 ILE A N 1
ATOM 914 C CA . ILE A 1 114 ? 13.499 3.645 -14.721 1.00 81.94 114 ILE A CA 1
ATOM 915 C C . ILE A 1 114 ? 13.688 2.362 -15.537 1.00 81.94 114 ILE A C 1
ATOM 917 O O . ILE A 1 114 ? 13.919 2.387 -16.749 1.00 81.94 114 ILE A O 1
ATOM 921 N N . TYR A 1 115 ? 13.514 1.224 -14.875 1.00 82.75 115 TYR A N 1
ATOM 922 C CA . TYR A 1 115 ? 13.593 -0.107 -15.464 1.00 82.75 115 TYR A CA 1
ATOM 923 C C . TYR A 1 115 ? 12.243 -0.800 -15.348 1.00 82.75 115 TYR A C 1
ATOM 925 O O . TYR A 1 115 ? 11.517 -0.642 -14.367 1.00 82.75 115 TYR A O 1
ATOM 933 N N . LYS A 1 116 ? 11.905 -1.596 -16.362 1.00 85.31 116 LYS A N 1
ATOM 934 C CA . LYS A 1 116 ? 10.702 -2.427 -16.368 1.00 85.31 116 LYS A CA 1
ATOM 935 C C . LYS A 1 116 ? 11.060 -3.870 -16.669 1.00 85.31 116 LYS A C 1
ATOM 937 O O . LYS A 1 116 ? 11.770 -4.155 -17.632 1.00 85.31 116 LYS A O 1
ATOM 942 N N . SER A 1 117 ? 10.438 -4.773 -15.925 1.00 82.44 117 SER A N 1
ATOM 943 C CA . SER A 1 117 ? 10.397 -6.199 -16.215 1.00 82.44 117 SER A CA 1
ATOM 944 C C . SER A 1 117 ? 8.950 -6.671 -16.248 1.00 82.44 117 SER A C 1
ATOM 946 O O . SER A 1 117 ? 8.115 -6.212 -15.473 1.00 82.44 117 SER A O 1
ATOM 948 N N . VAL A 1 118 ? 8.633 -7.568 -17.177 1.00 84.81 118 VAL A N 1
ATOM 949 C CA . VAL A 1 118 ? 7.299 -8.162 -17.287 1.00 84.81 118 VAL A CA 1
ATOM 950 C C . VAL A 1 118 ? 7.450 -9.669 -17.302 1.00 84.81 118 VAL A C 1
ATOM 952 O O . VAL A 1 118 ? 8.114 -10.218 -18.180 1.00 84.81 118 VAL A O 1
ATOM 955 N N . LYS A 1 119 ? 6.803 -10.323 -16.343 1.00 83.69 119 LYS A N 1
ATOM 956 C CA . LYS A 1 119 ? 6.606 -11.774 -16.284 1.00 83.69 119 LYS A CA 1
ATOM 957 C C . LYS A 1 119 ? 5.104 -12.037 -16.365 1.00 83.69 119 LYS A C 1
ATOM 959 O O . LYS A 1 119 ? 4.330 -11.127 -16.103 1.00 83.69 119 LYS A O 1
ATOM 964 N N . ASP A 1 120 ? 4.703 -13.225 -16.808 1.00 86.69 120 ASP A N 1
ATOM 965 C CA . ASP A 1 120 ? 3.320 -13.646 -17.106 1.00 86.69 120 ASP A CA 1
ATOM 966 C C . ASP A 1 120 ? 2.193 -12.720 -16.586 1.00 86.69 120 ASP A C 1
ATOM 968 O O . ASP A 1 120 ? 1.526 -12.043 -17.384 1.00 86.69 120 ASP A O 1
ATOM 972 N N . ASP A 1 121 ? 2.035 -12.634 -15.263 1.00 92.94 121 ASP A N 1
ATOM 973 C CA . ASP A 1 121 ? 1.021 -11.883 -14.513 1.00 92.94 121 ASP A CA 1
ATOM 974 C C . ASP A 1 121 ? 1.571 -10.716 -13.663 1.00 92.94 121 ASP A C 1
ATOM 976 O O . ASP A 1 121 ? 0.810 -10.076 -12.935 1.00 92.94 121 ASP A O 1
ATOM 980 N N . GLU A 1 122 ? 2.861 -10.398 -13.786 1.00 89.69 122 GLU A N 1
ATOM 981 C CA . GLU A 1 122 ? 3.567 -9.420 -12.957 1.00 89.69 122 GLU A CA 1
ATOM 982 C C . GLU A 1 122 ? 4.270 -8.350 -13.806 1.00 89.69 122 GLU A C 1
ATOM 984 O O . GLU A 1 122 ? 5.062 -8.640 -14.708 1.00 89.69 122 GLU A O 1
ATOM 989 N N . LEU A 1 123 ? 4.004 -7.085 -13.483 1.00 90.12 123 LEU A N 1
ATOM 990 C CA . LEU A 1 123 ? 4.771 -5.931 -13.939 1.00 90.12 123 LEU A CA 1
ATOM 991 C C . LEU A 1 123 ? 5.653 -5.447 -12.787 1.00 90.12 123 LEU A C 1
ATOM 993 O O . LEU A 1 123 ? 5.144 -5.101 -11.725 1.00 90.12 123 LEU A O 1
ATOM 997 N N . VAL A 1 124 ? 6.961 -5.386 -13.012 1.00 87.62 124 VAL A N 1
ATOM 998 C CA . VAL A 1 124 ? 7.929 -4.830 -12.062 1.00 87.62 124 VAL A CA 1
ATOM 999 C C . VAL A 1 124 ? 8.503 -3.544 -12.644 1.00 87.62 124 VAL A C 1
ATOM 1001 O O . VAL A 1 124 ? 8.976 -3.540 -13.780 1.00 87.62 124 VAL A O 1
ATOM 1004 N N . ILE A 1 125 ? 8.448 -2.471 -11.865 1.00 89.62 125 ILE A N 1
ATOM 1005 C CA . ILE A 1 125 ? 9.013 -1.154 -12.152 1.00 89.62 125 ILE A CA 1
ATOM 1006 C C . ILE A 1 125 ? 10.068 -0.879 -11.092 1.00 89.62 125 ILE A C 1
ATOM 1008 O O . ILE A 1 125 ? 9.799 -1.044 -9.902 1.00 89.62 125 ILE A O 1
ATOM 1012 N N . GLU A 1 126 ? 11.257 -0.464 -11.506 1.00 85.12 126 GLU A N 1
ATOM 1013 C CA . GLU A 1 126 ? 12.362 -0.220 -10.585 1.00 85.12 126 GLU A CA 1
ATOM 1014 C C . GLU A 1 126 ? 13.064 1.094 -10.905 1.00 85.12 126 GLU A C 1
ATOM 1016 O O . GLU A 1 126 ? 13.356 1.384 -12.065 1.00 85.12 126 GLU A O 1
ATOM 1021 N N . SER A 1 127 ? 13.333 1.875 -9.862 1.00 83.69 127 SER A N 1
ATOM 1022 C CA . SER A 1 127 ? 14.056 3.141 -9.922 1.00 83.69 127 SER A CA 1
ATOM 1023 C C . SER A 1 127 ? 15.197 3.141 -8.906 1.00 83.69 127 SER A C 1
ATOM 1025 O O . SER A 1 127 ? 14.956 3.155 -7.694 1.00 83.69 127 SER A O 1
ATOM 1027 N N . PRO A 1 128 ? 16.459 3.097 -9.357 1.00 79.81 128 PRO A N 1
ATOM 1028 C CA . PRO A 1 128 ? 17.606 3.226 -8.468 1.00 79.81 128 PRO A CA 1
ATOM 1029 C C . PRO A 1 128 ? 17.793 4.652 -7.937 1.00 79.81 128 PRO A C 1
ATOM 1031 O O . PRO A 1 128 ? 18.411 4.831 -6.889 1.00 79.81 128 PRO A O 1
ATOM 1034 N N . GLU A 1 129 ? 17.321 5.660 -8.672 1.00 77.44 129 GLU A N 1
ATOM 1035 C CA . GLU A 1 129 ? 17.554 7.068 -8.366 1.00 77.44 129 GLU A CA 1
ATOM 1036 C C . GLU A 1 129 ? 16.445 7.966 -8.917 1.00 77.44 129 GLU A C 1
ATOM 1038 O O . GLU A 1 129 ? 15.946 7.757 -10.019 1.00 77.44 129 GLU A O 1
ATOM 1043 N N . GLY A 1 130 ? 16.155 9.031 -8.177 1.00 82.12 130 GLY A N 1
ATOM 1044 C CA . GLY A 1 130 ? 15.192 10.041 -8.577 1.00 82.12 130 GLY A CA 1
ATOM 1045 C C . GLY A 1 130 ? 13.750 9.625 -8.319 1.00 82.12 130 GLY A C 1
ATOM 1046 O O . GLY A 1 130 ? 13.421 8.451 -8.132 1.00 82.12 130 GLY A O 1
ATOM 1047 N N . ASP A 1 131 ? 12.896 10.638 -8.306 1.00 92.62 131 ASP A N 1
ATOM 1048 C CA . ASP A 1 131 ? 11.476 10.468 -8.047 1.00 92.62 131 ASP A CA 1
ATOM 1049 C C . ASP A 1 131 ? 10.814 9.755 -9.229 1.00 92.62 131 ASP A C 1
ATOM 1051 O O . ASP A 1 131 ? 11.188 9.948 -10.396 1.00 92.62 131 ASP A O 1
ATOM 1055 N N . ILE A 1 132 ? 9.823 8.924 -8.919 1.00 94.00 132 ILE A N 1
ATOM 1056 C CA . ILE A 1 132 ? 9.005 8.253 -9.921 1.00 94.00 132 ILE A CA 1
ATOM 1057 C C . ILE A 1 132 ? 7.543 8.607 -9.753 1.00 94.00 132 ILE A C 1
ATOM 1059 O O . ILE A 1 132 ? 6.975 8.541 -8.667 1.00 94.00 132 ILE A O 1
ATOM 1063 N N . GLU A 1 133 ? 6.915 8.904 -10.879 1.00 97.00 133 GLU A N 1
ATOM 1064 C CA . GLU A 1 133 ? 5.478 9.064 -10.976 1.00 97.00 133 GLU A CA 1
ATOM 1065 C C . GLU A 1 133 ? 4.904 7.879 -11.747 1.00 97.00 133 GLU A C 1
ATOM 1067 O O . GLU A 1 133 ? 5.296 7.616 -12.886 1.00 97.00 133 GLU A O 1
ATOM 1072 N N . VAL A 1 134 ? 3.973 7.154 -11.130 1.00 95.94 134 VAL A N 1
ATOM 1073 C CA . VAL A 1 134 ? 3.287 6.021 -11.751 1.00 95.94 134 VAL A CA 1
ATOM 1074 C C . VAL A 1 134 ? 1.806 6.341 -11.879 1.00 95.94 134 VAL A C 1
ATOM 1076 O O . VAL A 1 134 ? 1.093 6.456 -10.884 1.00 95.94 134 VAL A O 1
ATOM 1079 N N . GLU A 1 135 ? 1.324 6.434 -13.114 1.00 96.12 135 GLU A N 1
ATOM 1080 C CA . GLU A 1 135 ? -0.104 6.459 -13.409 1.00 96.12 135 GLU A CA 1
ATOM 1081 C C . GLU A 1 135 ? -0.591 5.024 -13.626 1.00 96.12 135 GLU A C 1
ATOM 1083 O O . GLU A 1 135 ? -0.195 4.364 -14.595 1.00 96.12 135 GLU A O 1
ATOM 1088 N N . LEU A 1 136 ? -1.473 4.540 -12.750 1.00 93.44 136 LEU A N 1
ATOM 1089 C CA . LEU A 1 136 ? -2.008 3.180 -12.817 1.00 93.44 136 LEU A CA 1
ATOM 1090 C C . LEU A 1 136 ? -3.544 3.147 -12.729 1.00 93.44 136 LEU A C 1
ATOM 1092 O O . LEU A 1 136 ? -4.134 3.889 -11.941 1.00 93.44 136 LEU A O 1
ATOM 1096 N N . PRO A 1 137 ? -4.220 2.315 -13.546 1.00 93.12 137 PRO A N 1
ATOM 1097 C CA . PRO A 1 137 ? -5.633 2.004 -13.361 1.00 93.12 137 PRO A CA 1
ATOM 1098 C C . PRO A 1 137 ? -5.803 1.073 -12.153 1.00 93.12 137 PRO A C 1
ATOM 1100 O O . PRO A 1 137 ? -4.832 0.694 -11.504 1.00 93.12 137 PRO A O 1
ATOM 1103 N N . ARG A 1 138 ? -7.036 0.644 -11.863 1.00 91.62 138 ARG A N 1
ATOM 1104 C CA . ARG A 1 138 ? -7.279 -0.359 -10.817 1.00 91.62 138 ARG A CA 1
ATOM 1105 C C . ARG A 1 138 ? -6.480 -1.641 -11.081 1.00 91.62 138 ARG A C 1
ATOM 1107 O O . ARG A 1 138 ? -6.588 -2.226 -12.158 1.00 91.62 138 ARG A O 1
ATOM 1114 N N . VAL A 1 139 ? -5.748 -2.101 -10.069 1.00 91.50 139 VAL A N 1
ATOM 1115 C CA . VAL A 1 139 ? -4.970 -3.351 -10.100 1.00 91.50 139 VAL A CA 1
ATOM 1116 C C . VAL A 1 139 ? -5.521 -4.370 -9.104 1.00 91.50 139 VAL A C 1
ATOM 1118 O O . VAL A 1 139 ? -6.292 -4.017 -8.215 1.00 91.50 139 VAL A O 1
ATOM 1121 N N . HIS A 1 140 ? -5.161 -5.647 -9.248 1.00 93.56 140 HIS A N 1
ATOM 1122 C CA . HIS A 1 140 ? -5.526 -6.643 -8.236 1.00 93.56 140 HIS A CA 1
ATOM 1123 C C . HIS A 1 140 ? -4.583 -6.527 -7.040 1.00 93.56 140 HIS A C 1
ATOM 1125 O O . HIS A 1 140 ? -5.034 -6.288 -5.922 1.00 93.56 140 HIS A O 1
ATOM 1131 N N . GLU A 1 141 ? -3.276 -6.607 -7.291 1.00 93.94 141 GLU A N 1
ATOM 1132 C CA . GLU A 1 141 ? -2.242 -6.507 -6.263 1.00 93.94 141 GLU A CA 1
ATOM 1133 C C . GLU A 1 141 ? -1.248 -5.390 -6.598 1.00 93.94 141 GLU A C 1
ATOM 1135 O O . GLU A 1 141 ? -0.632 -5.395 -7.669 1.00 93.94 141 GLU A O 1
ATOM 1140 N N . LEU A 1 142 ? -1.058 -4.462 -5.660 1.00 94.75 142 LEU A N 1
ATOM 1141 C CA . LEU A 1 142 ? -0.058 -3.404 -5.736 1.00 94.75 142 LEU A CA 1
ATOM 1142 C C . LEU A 1 142 ? 0.947 -3.542 -4.597 1.00 94.75 142 LEU A C 1
ATOM 1144 O O . LEU A 1 142 ? 0.562 -3.552 -3.431 1.00 94.75 142 LEU A O 1
ATOM 1148 N N . TYR A 1 143 ? 2.228 -3.576 -4.944 1.00 93.81 143 TYR A N 1
ATOM 1149 C CA . TYR A 1 143 ? 3.325 -3.547 -3.985 1.00 93.81 143 TYR A CA 1
ATOM 1150 C C . TYR A 1 143 ? 4.245 -2.371 -4.289 1.00 93.81 143 TYR A C 1
ATOM 1152 O O . TYR A 1 143 ? 4.733 -2.249 -5.413 1.00 93.81 143 TYR A O 1
ATOM 1160 N N . ILE A 1 144 ? 4.516 -1.537 -3.293 1.00 94.06 144 ILE A N 1
ATOM 1161 C CA . ILE A 1 144 ? 5.424 -0.398 -3.389 1.00 94.06 144 ILE A CA 1
ATOM 1162 C C . ILE A 1 144 ? 6.496 -0.560 -2.319 1.00 94.06 144 ILE A C 1
ATOM 1164 O O . ILE A 1 144 ? 6.192 -0.640 -1.133 1.00 94.06 144 ILE A O 1
ATOM 1168 N N . TYR A 1 145 ? 7.753 -0.604 -2.739 1.00 89.94 145 TYR A N 1
ATOM 1169 C CA . TYR A 1 145 ? 8.899 -0.768 -1.856 1.00 89.94 145 TYR A CA 1
ATOM 1170 C C . TYR A 1 145 ? 9.883 0.369 -2.082 1.00 89.94 145 TYR A C 1
ATOM 1172 O O . TYR A 1 145 ? 10.527 0.423 -3.125 1.00 89.94 145 TYR A O 1
ATOM 1180 N N . ALA A 1 146 ? 10.017 1.259 -1.108 1.00 84.06 146 ALA A N 1
ATOM 1181 C CA . ALA A 1 146 ? 11.037 2.297 -1.091 1.00 84.06 146 ALA A CA 1
ATOM 1182 C C . ALA A 1 146 ? 12.101 1.997 -0.019 1.00 84.06 146 ALA A C 1
ATOM 1184 O O . ALA A 1 146 ? 11.843 1.283 0.951 1.00 84.06 146 ALA A O 1
ATOM 1185 N N . ILE A 1 147 ? 13.312 2.538 -0.165 1.00 80.38 147 ILE A N 1
ATOM 1186 C CA . ILE A 1 147 ? 14.267 2.620 0.957 1.00 80.38 147 ILE A CA 1
ATOM 1187 C C . ILE A 1 147 ? 14.337 4.039 1.484 1.00 80.38 147 ILE A C 1
ATOM 1189 O O . ILE A 1 147 ? 14.144 4.259 2.678 1.00 80.38 147 ILE A O 1
ATOM 1193 N N . HIS A 1 148 ? 14.667 4.973 0.599 1.00 80.06 148 HIS A N 1
ATOM 1194 C CA . HIS A 1 148 ? 14.800 6.381 0.917 1.00 80.06 148 HIS A CA 1
ATOM 1195 C C . HIS A 1 148 ? 13.858 7.161 0.016 1.00 80.06 148 HIS A C 1
ATOM 1197 O O . HIS A 1 148 ? 14.087 7.238 -1.189 1.00 80.06 148 HIS A O 1
ATOM 1203 N N . GLY A 1 149 ? 12.814 7.715 0.612 1.00 85.69 149 GLY A N 1
ATOM 1204 C CA . GLY A 1 149 ? 11.788 8.449 -0.110 1.00 85.69 149 GLY A CA 1
ATOM 1205 C C . GLY A 1 149 ? 10.413 8.185 0.473 1.00 85.69 149 GLY A C 1
ATOM 1206 O O . GLY A 1 149 ? 10.149 7.116 1.045 1.00 85.69 149 GLY A O 1
ATOM 1207 N N . SER A 1 150 ? 9.5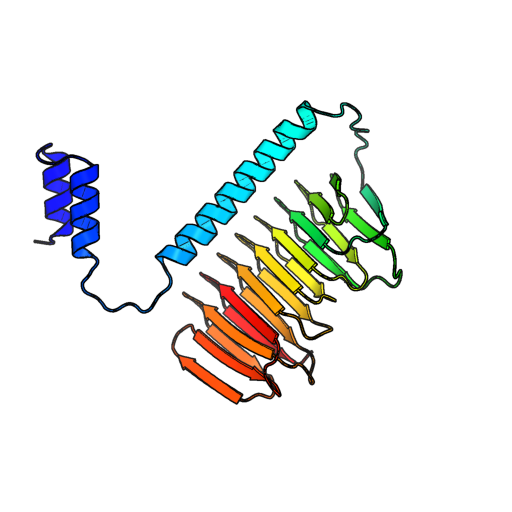61 9.187 0.333 1.00 96.19 150 SER A N 1
ATOM 1208 C CA . SER A 1 150 ? 8.163 9.121 0.716 1.00 96.19 150 SER A CA 1
ATOM 1209 C C . SER A 1 150 ? 7.348 8.424 -0.370 1.00 96.19 150 SER A C 1
ATOM 1211 O O . SER A 1 150 ? 7.686 8.445 -1.555 1.00 96.19 150 SER A O 1
ATOM 1213 N N . ILE A 1 151 ? 6.273 7.765 0.046 1.00 97.44 151 ILE A N 1
ATOM 1214 C CA . ILE A 1 151 ? 5.309 7.139 -0.854 1.00 97.44 151 ILE A CA 1
ATOM 1215 C C . ILE A 1 151 ? 4.016 7.926 -0.725 1.00 97.44 151 ILE A C 1
ATOM 1217 O O . ILE A 1 151 ? 3.395 7.930 0.335 1.00 97.44 151 ILE A O 1
ATOM 1221 N N . GLU A 1 152 ? 3.593 8.559 -1.807 1.00 98.19 152 GLU A N 1
ATOM 1222 C CA . GLU A 1 152 ? 2.375 9.356 -1.834 1.00 98.19 152 GLU A CA 1
ATOM 1223 C C . GLU A 1 152 ? 1.463 8.935 -2.982 1.00 98.19 152 GLU A C 1
ATOM 1225 O O . GLU A 1 152 ? 1.917 8.472 -4.029 1.00 98.19 152 GLU A O 1
ATOM 1230 N N . GLY A 1 153 ? 0.153 9.099 -2.816 1.00 95.62 153 GLY A N 1
ATOM 1231 C CA . GLY A 1 153 ? -0.754 8.983 -3.951 1.00 95.62 153 GLY A CA 1
ATOM 1232 C C . GLY A 1 153 ? -2.113 8.381 -3.664 1.00 95.62 153 GLY A C 1
ATOM 1233 O O . GLY A 1 153 ? -2.531 8.178 -2.527 1.00 95.62 153 GLY A O 1
ATOM 1234 N N . THR A 1 154 ? -2.832 8.115 -4.751 1.00 94.12 154 THR A N 1
ATOM 1235 C CA . THR A 1 154 ? -4.180 7.542 -4.715 1.00 94.12 154 THR A CA 1
ATOM 1236 C C . THR A 1 154 ? -4.162 6.125 -5.261 1.00 94.12 154 THR A C 1
ATOM 1238 O O . THR A 1 154 ? -3.729 5.894 -6.388 1.00 94.12 154 THR A O 1
ATOM 1241 N N . LEU A 1 155 ? -4.641 5.173 -4.464 1.00 87.56 155 LEU A N 1
ATOM 1242 C CA . LEU A 1 155 ? -4.548 3.750 -4.759 1.00 87.56 155 LEU A CA 1
ATOM 1243 C C . 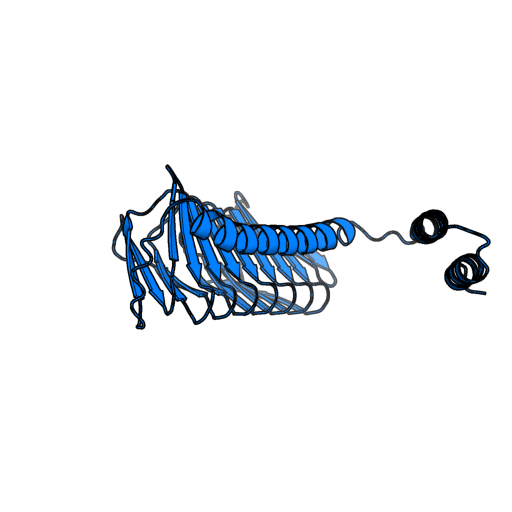LEU A 1 155 ? -5.913 3.147 -5.077 1.00 87.56 155 LEU A C 1
ATOM 1245 O O . LEU A 1 155 ? -6.895 3.336 -4.352 1.00 87.56 155 LEU A O 1
ATOM 1249 N N . LEU A 1 156 ? -5.930 2.361 -6.153 1.00 82.50 156 LEU A N 1
ATOM 1250 C CA . LEU A 1 156 ? -7.050 1.534 -6.589 1.00 82.50 156 LEU A CA 1
ATOM 1251 C C . LEU A 1 156 ? -6.560 0.093 -6.703 1.00 82.50 156 LEU A C 1
ATOM 1253 O O . LEU A 1 156 ? -5.954 -0.295 -7.701 1.00 82.50 156 LEU A O 1
ATOM 1257 N N . GLY A 1 157 ? -6.813 -0.690 -5.661 1.00 84.75 157 GLY A N 1
ATOM 1258 C CA . GLY A 1 157 ? -6.344 -2.064 -5.545 1.00 84.75 157 GLY A CA 1
ATOM 1259 C C . GLY A 1 157 ? -7.322 -2.930 -4.764 1.00 84.75 157 GLY A C 1
ATOM 1260 O O . GLY A 1 157 ? -8.154 -2.407 -4.025 1.00 84.75 157 GLY A O 1
ATOM 1261 N N . GLU A 1 158 ? -7.221 -4.246 -4.924 1.00 88.88 158 GLU A N 1
ATOM 1262 C CA . GLU A 1 158 ? -7.876 -5.213 -4.028 1.00 88.88 158 GLU A CA 1
ATOM 1263 C C . GLU A 1 158 ? -6.938 -5.603 -2.883 1.00 88.88 158 GLU A C 1
ATOM 1265 O O . GLU A 1 158 ? -7.382 -5.810 -1.752 1.00 88.88 158 GLU A O 1
ATOM 1270 N N . HIS A 1 159 ? -5.636 -5.625 -3.176 1.00 93.94 159 HIS A N 1
ATOM 1271 C CA . HIS A 1 159 ? -4.566 -5.767 -2.208 1.00 93.94 159 HIS A CA 1
ATOM 1272 C C . HIS A 1 159 ? -3.490 -4.696 -2.405 1.00 93.94 159 HIS A C 1
ATOM 1274 O O . HIS A 1 159 ? -3.021 -4.483 -3.527 1.00 93.94 159 HIS A O 1
ATOM 1280 N N . VAL A 1 160 ? -3.094 -4.033 -1.319 1.00 93.56 160 VAL A N 1
ATOM 1281 C CA . VAL A 1 160 ? -2.099 -2.955 -1.337 1.00 93.56 160 VAL A CA 1
ATOM 1282 C C . VAL A 1 160 ? -1.063 -3.161 -0.241 1.00 93.56 160 VAL A C 1
ATOM 1284 O O . VAL A 1 160 ? -1.396 -3.207 0.939 1.00 93.56 160 VAL A O 1
ATOM 1287 N N . GLU A 1 161 ? 0.207 -3.184 -0.617 1.00 94.12 161 GLU A N 1
ATOM 1288 C CA . GLU A 1 161 ? 1.329 -3.153 0.315 1.00 94.12 161 GLU A CA 1
ATOM 1289 C C . GLU A 1 161 ? 2.253 -1.990 -0.048 1.00 94.12 161 GLU A C 1
ATOM 1291 O O . GLU A 1 161 ? 2.738 -1.917 -1.176 1.00 94.12 161 GLU A O 1
ATOM 1296 N N . ALA A 1 162 ? 2.505 -1.080 0.891 1.00 94.31 162 ALA A N 1
ATOM 1297 C CA . ALA A 1 162 ? 3.478 -0.008 0.708 1.00 94.31 162 ALA A CA 1
ATOM 1298 C C . ALA A 1 162 ? 4.443 0.016 1.888 1.00 94.31 162 ALA A C 1
ATOM 1300 O O . ALA A 1 162 ? 4.022 0.148 3.037 1.00 94.31 162 ALA A O 1
ATOM 1301 N N . LYS A 1 163 ? 5.738 -0.125 1.610 1.00 90.88 163 LYS A N 1
ATOM 1302 C CA . LYS A 1 163 ? 6.771 -0.150 2.641 1.00 90.88 163 LYS A CA 1
ATOM 1303 C C . LYS A 1 163 ? 7.911 0.784 2.292 1.00 90.88 163 LYS A C 1
ATOM 1305 O O . LYS A 1 163 ? 8.388 0.772 1.159 1.00 90.88 163 LYS A O 1
ATOM 1310 N N . THR A 1 164 ? 8.381 1.541 3.274 1.00 84.31 164 THR A N 1
ATOM 1311 C CA . THR A 1 164 ? 9.609 2.332 3.163 1.00 84.31 164 THR A CA 1
ATOM 1312 C C . THR A 1 164 ? 10.495 2.142 4.390 1.00 84.31 164 THR A C 1
ATOM 1314 O O . THR A 1 164 ? 10.017 1.870 5.489 1.00 84.31 164 THR A O 1
ATOM 1317 N N . LEU A 1 165 ? 11.815 2.230 4.233 1.00 81.12 165 LEU A N 1
ATOM 1318 C CA . LEU A 1 165 ? 12.713 2.194 5.392 1.00 81.12 165 LEU A CA 1
ATOM 1319 C C . LEU A 1 165 ? 12.797 3.577 6.045 1.00 81.12 165 LEU A C 1
ATOM 1321 O O . LEU A 1 165 ? 12.892 3.694 7.267 1.00 81.12 165 LEU A O 1
ATOM 1325 N N . SER A 1 166 ? 12.822 4.630 5.238 1.00 79.81 166 SER A N 1
ATOM 1326 C CA . SER A 1 166 ? 12.920 6.010 5.696 1.00 79.81 166 SER A CA 1
ATOM 1327 C C . SER A 1 166 ? 12.191 6.925 4.723 1.00 79.81 166 SER A C 1
ATOM 1329 O O . SER A 1 166 ? 12.630 7.110 3.587 1.00 79.81 166 SER A O 1
ATOM 1331 N N . GLY A 1 167 ? 11.095 7.493 5.206 1.00 89.44 167 GLY A N 1
ATOM 1332 C CA . GLY A 1 167 ? 10.159 8.296 4.437 1.00 89.44 167 GLY A CA 1
ATOM 1333 C C . GLY A 1 167 ? 8.750 8.148 4.993 1.00 89.44 167 GL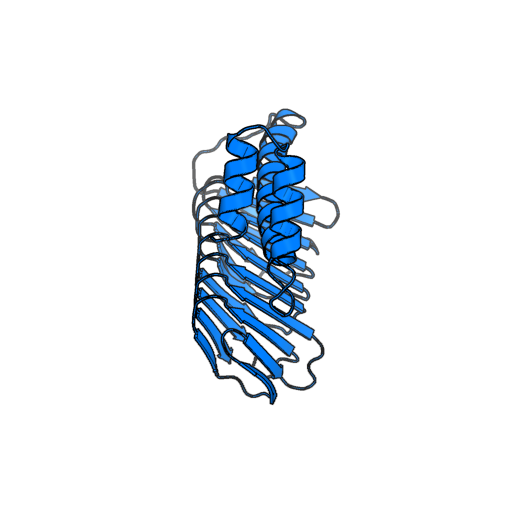Y A C 1
ATOM 1334 O O . GLY A 1 167 ? 8.451 7.194 5.724 1.00 89.44 167 GLY A O 1
ATOM 1335 N N . ASP A 1 168 ? 7.905 9.099 4.627 1.00 97.56 168 ASP A N 1
ATOM 1336 C CA . ASP A 1 168 ? 6.508 9.132 5.036 1.00 97.56 168 ASP A CA 1
ATOM 1337 C C . ASP A 1 168 ? 5.657 8.358 4.026 1.00 97.56 168 ASP A C 1
ATOM 1339 O O . ASP A 1 168 ? 6.025 8.199 2.859 1.00 97.56 168 ASP A O 1
ATOM 1343 N N . ILE A 1 169 ? 4.514 7.851 4.471 1.00 98.12 169 ILE A N 1
ATOM 1344 C CA . ILE A 1 169 ? 3.533 7.210 3.598 1.00 98.12 169 ILE A CA 1
ATOM 1345 C C . ILE A 1 169 ? 2.239 8.012 3.685 1.00 98.12 169 ILE A C 1
ATOM 1347 O O . ILE A 1 169 ? 1.564 7.965 4.709 1.00 98.12 169 ILE A O 1
ATOM 1351 N N . GLU A 1 170 ? 1.866 8.711 2.613 1.00 98.50 170 GLU A N 1
ATOM 1352 C CA . GLU A 1 170 ? 0.591 9.430 2.508 1.00 98.50 170 GLU A CA 1
ATOM 1353 C C . GLU A 1 170 ? -0.272 8.844 1.384 1.00 98.50 170 GLU A C 1
ATOM 1355 O O . GLU A 1 170 ? -0.101 9.147 0.205 1.00 98.50 170 GLU A O 1
ATOM 1360 N N . LEU A 1 171 ? -1.233 7.988 1.736 1.00 96.88 171 LEU A N 1
ATOM 1361 C CA . LEU A 1 171 ? -2.019 7.247 0.749 1.00 96.88 171 LEU A CA 1
ATOM 1362 C C . LEU A 1 171 ? -3.518 7.490 0.887 1.00 96.88 171 LEU A C 1
ATOM 1364 O O . LEU A 1 171 ? -4.102 7.348 1.960 1.00 96.88 171 LEU A O 1
ATOM 1368 N N . LYS A 1 172 ? -4.173 7.777 -0.237 1.00 96.38 172 LYS A N 1
ATOM 1369 C CA . LYS A 1 172 ? -5.632 7.807 -0.355 1.00 96.38 172 LYS A CA 1
ATOM 1370 C C . LYS A 1 172 ? -6.132 6.521 -0.996 1.00 96.38 172 LYS A C 1
ATOM 1372 O O . LYS A 1 172 ? -5.829 6.236 -2.150 1.00 96.38 172 LYS A O 1
ATOM 1377 N N . LEU A 1 173 ? -6.923 5.747 -0.264 1.00 93.12 173 LEU A N 1
ATOM 1378 C CA . LEU A 1 173 ? -7.573 4.553 -0.793 1.00 93.12 173 LEU A CA 1
ATOM 1379 C C . LEU A 1 173 ? -8.893 4.963 -1.457 1.00 93.12 173 LEU A C 1
ATOM 1381 O O . LEU A 1 173 ? -9.759 5.534 -0.803 1.00 93.12 173 LEU A O 1
ATOM 1385 N N . ASN A 1 174 ? -9.071 4.668 -2.746 1.00 88.75 174 ASN A N 1
ATOM 1386 C CA . ASN A 1 174 ? -10.347 4.907 -3.446 1.00 88.75 174 ASN A CA 1
ATOM 1387 C C . ASN A 1 174 ? -11.306 3.707 -3.357 1.00 88.75 174 ASN A C 1
ATOM 1389 O O . ASN A 1 174 ? -12.484 3.822 -3.693 1.00 88.75 174 ASN A O 1
ATOM 1393 N N . SER A 1 175 ? -10.819 2.549 -2.910 1.00 85.81 175 SER A N 1
ATOM 1394 C CA . SER A 1 175 ? -11.621 1.356 -2.649 1.00 85.81 175 SER A CA 1
ATOM 1395 C C . SER A 1 175 ? -11.172 0.679 -1.362 1.00 85.81 175 SER A C 1
ATOM 1397 O O . SER A 1 175 ? -10.030 0.820 -0.929 1.00 85.81 175 SER A O 1
ATOM 1399 N N . THR A 1 176 ? -12.081 -0.082 -0.756 1.00 83.75 176 THR A N 1
ATOM 1400 C CA . THR A 1 176 ? -11.720 -0.975 0.346 1.00 83.75 176 THR A CA 1
ATOM 1401 C C . THR A 1 176 ? -10.808 -2.082 -0.186 1.00 83.75 176 THR A C 1
ATOM 1403 O O . THR A 1 176 ? -11.141 -2.707 -1.192 1.00 83.75 176 THR A O 1
ATOM 1406 N N . ALA A 1 177 ? -9.677 -2.306 0.481 1.00 84.88 177 ALA A N 1
ATOM 1407 C CA . ALA A 1 177 ? -8.666 -3.285 0.102 1.00 84.88 177 ALA A CA 1
ATOM 1408 C C . ALA A 1 177 ? -8.034 -3.895 1.355 1.00 84.88 177 ALA A C 1
ATOM 1410 O O . ALA A 1 177 ? -7.911 -3.216 2.379 1.00 84.88 177 ALA A O 1
ATOM 1411 N N . ASP A 1 178 ? -7.600 -5.151 1.267 1.00 93.94 178 ASP A N 1
ATOM 1412 C CA . ASP A 1 178 ? -6.677 -5.694 2.260 1.00 93.94 178 ASP A CA 1
ATOM 1413 C C . ASP A 1 178 ? -5.302 -5.062 2.052 1.00 93.94 178 ASP A C 1
ATOM 1415 O O . ASP A 1 178 ? -4.825 -4.978 0.920 1.00 93.94 178 ASP A O 1
ATOM 1419 N N . GLY A 1 179 ? -4.624 -4.648 3.115 1.00 92.25 179 GLY A N 1
ATOM 1420 C CA . GLY A 1 179 ? -3.331 -4.012 2.923 1.00 92.25 179 GLY A CA 1
ATOM 1421 C C . GLY A 1 179 ? -2.457 -3.844 4.147 1.00 92.25 179 GLY A C 1
ATOM 1422 O O . GLY A 1 179 ? -2.869 -4.074 5.285 1.00 92.25 179 GLY A O 1
ATOM 1423 N N . GLU A 1 180 ? -1.221 -3.444 3.878 1.00 94.81 180 GLU A N 1
ATOM 1424 C CA . GLU A 1 180 ? -0.184 -3.192 4.871 1.00 94.81 180 GLU A CA 1
ATOM 1425 C C . GLU A 1 180 ? 0.641 -1.970 4.459 1.00 94.81 180 GLU A C 1
ATOM 1427 O O . GLU A 1 180 ? 1.255 -1.957 3.393 1.00 94.81 180 GLU A O 1
ATOM 1432 N N . LEU A 1 181 ? 0.639 -0.941 5.305 1.00 95.69 181 LEU A N 1
ATOM 1433 C CA . LEU A 1 181 ? 1.481 0.242 5.166 1.00 95.69 181 LEU A CA 1
ATOM 1434 C C . LEU A 1 181 ? 2.523 0.221 6.282 1.00 95.69 181 LEU A C 1
ATOM 1436 O O . LEU A 1 181 ? 2.158 0.144 7.458 1.00 95.69 181 LEU A O 1
ATOM 1440 N N . GLU A 1 182 ? 3.804 0.278 5.932 1.00 92.75 182 GLU A N 1
ATOM 1441 C CA . GLU A 1 182 ? 4.883 0.166 6.913 1.00 92.75 182 GLU A CA 1
ATOM 1442 C C . GLU A 1 182 ? 6.031 1.141 6.650 1.00 92.75 182 GLU A C 1
ATOM 1444 O O . GLU A 1 182 ? 6.593 1.178 5.558 1.00 92.75 182 GLU A O 1
ATOM 1449 N N . THR A 1 183 ? 6.447 1.880 7.677 1.00 85.75 183 THR A N 1
ATOM 1450 C CA . THR A 1 183 ? 7.700 2.646 7.641 1.00 85.75 183 THR A CA 1
ATOM 1451 C C . THR A 1 183 ? 8.544 2.402 8.884 1.00 85.75 183 THR A C 1
ATOM 1453 O O . THR A 1 183 ? 8.032 2.278 9.994 1.00 85.75 183 THR A O 1
ATOM 1456 N N . ALA A 1 184 ? 9.866 2.289 8.751 1.00 79.81 184 ALA A N 1
ATOM 1457 C CA . ALA A 1 184 ? 10.713 2.174 9.943 1.00 79.81 184 ALA A CA 1
ATOM 1458 C C . ALA A 1 184 ? 10.958 3.544 10.598 1.00 79.81 184 ALA A C 1
ATOM 1460 O O . ALA A 1 184 ? 11.179 3.628 11.811 1.00 79.81 184 ALA A O 1
ATOM 1461 N N . SER A 1 185 ? 10.947 4.619 9.813 1.00 81.56 185 SER A N 1
ATOM 1462 C CA . SER A 1 185 ? 11.100 5.993 10.290 1.00 81.56 185 SER A CA 1
ATOM 1463 C C . SER A 1 185 ? 10.392 6.943 9.336 1.00 81.56 185 SER A C 1
ATOM 1465 O O . SER A 1 185 ? 10.863 7.165 8.221 1.00 81.56 185 SER A O 1
ATOM 1467 N N . GLY A 1 186 ? 9.277 7.480 9.809 1.00 91.31 186 GLY A N 1
ATOM 1468 C CA . GLY A 1 186 ? 8.368 8.327 9.056 1.00 91.31 186 GLY A CA 1
ATOM 1469 C C . GLY A 1 186 ? 6.940 8.173 9.558 1.00 91.31 186 GLY A C 1
ATOM 1470 O O . GLY A 1 186 ? 6.619 7.238 10.310 1.00 91.31 186 GLY A O 1
ATOM 1471 N N . ASP A 1 187 ? 6.105 9.099 9.125 1.00 98.12 187 ASP A N 1
ATOM 1472 C CA . ASP A 1 187 ? 4.697 9.156 9.478 1.00 98.12 187 ASP A CA 1
ATOM 1473 C C . ASP A 1 187 ? 3.858 8.386 8.453 1.00 98.12 187 ASP A C 1
ATOM 1475 O O . ASP A 1 187 ? 4.232 8.233 7.287 1.00 98.12 187 ASP A O 1
ATOM 1479 N N . ILE A 1 188 ? 2.709 7.874 8.889 1.00 98.44 188 ILE A N 1
ATOM 1480 C CA . ILE A 1 188 ? 1.732 7.236 8.004 1.00 98.44 188 ILE A CA 1
ATOM 1481 C C . ILE A 1 188 ? 0.430 8.020 8.072 1.00 98.44 188 ILE A C 1
ATOM 1483 O O . ILE A 1 188 ? -0.243 8.027 9.099 1.00 98.44 188 ILE A O 1
ATOM 1487 N N . ILE A 1 189 ? 0.033 8.617 6.956 1.00 98.56 189 ILE A N 1
ATOM 1488 C CA . ILE A 1 189 ? -1.265 9.260 6.787 1.00 98.56 189 ILE A CA 1
ATOM 1489 C C . ILE A 1 189 ? -2.057 8.436 5.778 1.00 98.56 189 ILE A C 1
ATOM 1491 O O . ILE A 1 189 ? -1.650 8.267 4.629 1.00 98.56 189 ILE A O 1
ATOM 1495 N N . VAL A 1 190 ? -3.207 7.910 6.191 1.00 97.44 190 VAL A N 1
ATOM 1496 C CA . VAL A 1 190 ? -4.088 7.168 5.286 1.00 97.44 190 VAL A CA 1
ATOM 1497 C C . VAL A 1 190 ? -5.477 7.782 5.243 1.00 97.44 190 VAL A C 1
ATOM 1499 O O . VAL A 1 190 ? -6.114 7.988 6.276 1.00 97.44 190 VAL A O 1
ATOM 1502 N N . TYR A 1 191 ? -5.962 8.044 4.032 1.00 97.19 191 TYR A N 1
ATOM 1503 C CA . TYR A 1 191 ? -7.328 8.486 3.781 1.00 97.19 191 TYR A CA 1
ATOM 1504 C C . TYR A 1 191 ? -8.155 7.298 3.304 1.00 97.19 191 TYR A C 1
ATOM 1506 O O . TYR A 1 191 ? -7.835 6.678 2.287 1.00 97.19 191 TYR A O 1
ATOM 1514 N N . VAL A 1 192 ? -9.224 6.980 4.030 1.00 95.56 192 VAL A N 1
ATOM 1515 C CA . VAL A 1 192 ? -10.131 5.872 3.706 1.00 95.56 192 VAL A CA 1
ATOM 1516 C C . VAL A 1 192 ? -11.494 6.394 3.232 1.00 95.56 192 VAL A C 1
ATOM 1518 O O . VAL A 1 192 ? -11.955 7.430 3.719 1.00 95.56 192 VAL A O 1
ATOM 1521 N N . PRO A 1 193 ? -12.178 5.695 2.306 1.00 93.00 193 PRO A N 1
ATOM 1522 C CA . PRO A 1 193 ? -13.524 6.068 1.880 1.00 93.00 193 PRO A CA 1
ATOM 1523 C C . PRO A 1 193 ? -14.516 6.079 3.048 1.00 93.00 193 PRO A C 1
ATOM 1525 O O . PRO A 1 193 ? -14.443 5.244 3.950 1.00 93.00 193 PRO A O 1
ATOM 1528 N N . LYS A 1 194 ? -15.508 6.973 2.998 1.00 90.88 194 LYS A N 1
ATOM 1529 C CA . LYS A 1 194 ? -16.568 7.068 4.018 1.00 90.88 194 LYS A CA 1
ATOM 1530 C C . LYS A 1 194 ? -17.340 5.754 4.215 1.00 90.88 194 LYS A C 1
ATOM 1532 O O . LYS A 1 194 ? -17.797 5.443 5.312 1.00 90.88 194 LYS A O 1
ATOM 1537 N N . ASP A 1 195 ? -17.514 4.990 3.145 1.00 91.00 195 ASP A N 1
ATOM 1538 C CA . ASP A 1 195 ? -18.205 3.702 3.110 1.00 91.00 195 ASP A CA 1
ATOM 1539 C C . ASP A 1 195 ? -17.251 2.500 3.244 1.00 91.00 195 ASP A C 1
ATOM 1541 O O . ASP A 1 195 ? -17.651 1.363 2.994 1.00 91.00 195 ASP A O 1
ATOM 1545 N N . ALA A 1 196 ? -16.003 2.722 3.675 1.00 92.31 196 ALA A N 1
ATOM 1546 C CA . ALA A 1 196 ? -14.993 1.675 3.759 1.00 92.31 196 ALA A CA 1
ATOM 1547 C C . ALA A 1 196 ? -15.391 0.526 4.696 1.00 92.31 196 ALA A C 1
ATOM 1549 O O . ALA A 1 196 ? -15.833 0.734 5.829 1.00 92.31 196 ALA A O 1
ATOM 1550 N N . ASN A 1 197 ? -15.177 -0.707 4.244 1.00 94.44 197 ASN A N 1
ATOM 1551 C CA . ASN A 1 197 ? -15.500 -1.918 4.991 1.00 94.44 197 ASN A CA 1
ATOM 1552 C C . ASN A 1 197 ? -14.238 -2.561 5.589 1.00 94.44 197 ASN A C 1
ATOM 1554 O O . ASN A 1 197 ? -13.815 -3.636 5.165 1.00 94.44 197 ASN A O 1
ATOM 1558 N N . LEU A 1 198 ? -13.610 -1.866 6.544 1.00 95.69 198 LEU A N 1
ATOM 1559 C CA . LEU A 1 198 ? -12.251 -2.154 7.015 1.00 95.69 198 LEU A CA 1
ATOM 1560 C C . LEU A 1 198 ? -12.178 -2.448 8.510 1.00 95.69 198 LEU A C 1
ATOM 1562 O O . LEU A 1 198 ? -12.761 -1.749 9.330 1.00 95.69 198 LEU A O 1
ATOM 1566 N N . THR A 1 199 ? -11.359 -3.420 8.877 1.00 97.62 199 THR A N 1
ATOM 1567 C CA . THR A 1 199 ? -10.725 -3.489 10.189 1.00 97.62 199 THR A CA 1
ATOM 1568 C C . THR A 1 199 ? -9.340 -2.862 10.064 1.00 97.62 199 THR A C 1
ATOM 1570 O O . THR A 1 199 ? -8.511 -3.360 9.307 1.00 97.62 199 THR A O 1
ATOM 1573 N N . ILE A 1 200 ? -9.081 -1.778 10.791 1.00 97.75 200 ILE A N 1
ATOM 1574 C CA . ILE A 1 200 ? -7.774 -1.113 10.806 1.00 97.75 200 ILE A CA 1
ATOM 1575 C C . ILE A 1 200 ? -7.022 -1.549 12.060 1.00 97.75 200 ILE A C 1
ATOM 1577 O O . ILE A 1 200 ? -7.568 -1.463 13.160 1.00 97.75 200 ILE A O 1
ATOM 1581 N N . ASP A 1 201 ? -5.792 -2.022 11.890 1.00 97.62 201 ASP A N 1
ATOM 1582 C CA . ASP A 1 201 ? -4.883 -2.445 12.958 1.00 97.62 201 ASP A CA 1
ATOM 1583 C C . ASP A 1 201 ? -3.602 -1.607 12.863 1.00 97.62 201 ASP A C 1
ATOM 1585 O O . ASP A 1 201 ? -2.795 -1.802 11.954 1.00 97.62 201 ASP A O 1
ATOM 1589 N N . ALA A 1 202 ? -3.471 -0.607 13.732 1.00 97.56 202 ALA A N 1
ATOM 1590 C CA . ALA A 1 202 ? -2.410 0.389 13.683 1.00 97.56 202 ALA A CA 1
ATOM 1591 C C . ALA A 1 202 ? -1.490 0.281 14.903 1.00 97.56 202 ALA A C 1
ATOM 1593 O O . ALA A 1 202 ? -1.968 0.241 16.039 1.00 97.56 202 ALA A O 1
ATOM 1594 N N . GLU A 1 203 ? -0.178 0.294 14.676 1.00 94.38 203 GLU A N 1
ATOM 1595 C CA . GLU A 1 203 ? 0.843 0.212 15.721 1.00 94.38 203 GLU A CA 1
ATOM 1596 C C . GLU A 1 203 ? 1.991 1.198 15.455 1.00 94.38 203 GLU A C 1
ATOM 1598 O O . GLU A 1 203 ? 2.569 1.236 14.371 1.00 94.38 203 GLU A O 1
ATOM 1603 N N . THR A 1 204 ? 2.347 1.983 16.473 1.00 88.88 204 THR A N 1
ATOM 1604 C CA . THR A 1 204 ? 3.575 2.780 16.506 1.00 88.88 204 THR A CA 1
ATOM 1605 C C . THR A 1 204 ? 4.357 2.508 17.781 1.00 88.88 204 THR A C 1
ATOM 1607 O O . THR A 1 204 ? 3.813 2.487 18.887 1.00 88.88 204 THR A O 1
ATOM 1610 N N . ARG A 1 205 ? 5.673 2.326 17.655 1.00 84.88 205 ARG A N 1
ATOM 1611 C CA . ARG A 1 205 ? 6.549 2.182 18.830 1.00 84.88 205 ARG A CA 1
ATOM 1612 C C . ARG A 1 205 ? 6.873 3.533 19.472 1.00 84.88 205 ARG A C 1
ATOM 1614 O O . ARG A 1 205 ? 7.146 3.590 20.671 1.00 84.88 205 ARG A O 1
ATOM 1621 N N . SER A 1 206 ? 6.936 4.595 18.673 1.00 80.81 206 SER A N 1
ATOM 1622 C CA . SER A 1 206 ? 7.346 5.927 19.114 1.00 80.81 206 SER A CA 1
ATOM 1623 C C . SER A 1 206 ? 6.698 6.981 18.229 1.00 80.81 206 SER A C 1
ATOM 1625 O O . SER A 1 206 ? 7.275 7.363 17.216 1.00 80.81 206 SER A O 1
ATOM 1627 N N . GLY A 1 207 ? 5.531 7.441 18.656 1.00 89.75 207 GLY A N 1
ATOM 1628 C CA . GLY A 1 207 ? 4.723 8.460 18.003 1.00 89.75 207 GLY A CA 1
ATOM 1629 C C . GLY A 1 207 ? 3.296 8.404 18.533 1.00 89.75 207 GLY A C 1
ATOM 1630 O O . GLY A 1 207 ? 2.980 7.593 19.415 1.00 89.75 207 GLY A O 1
ATOM 1631 N N . ASP A 1 208 ? 2.452 9.265 17.994 1.00 94.69 208 ASP A N 1
ATOM 1632 C CA . ASP A 1 208 ? 1.046 9.378 18.337 1.00 94.69 208 ASP A CA 1
ATOM 1633 C C . ASP A 1 208 ? 0.154 8.686 17.293 1.00 94.69 208 ASP A C 1
ATOM 1635 O O . ASP A 1 208 ? 0.489 8.560 16.117 1.00 94.69 208 ASP A O 1
ATOM 1639 N N . LEU A 1 209 ? -1.007 8.202 17.747 1.00 96.56 209 LEU A N 1
ATOM 1640 C CA . LEU A 1 209 ? -2.031 7.593 16.894 1.00 96.56 209 LEU A CA 1
ATOM 1641 C C . LEU A 1 209 ? -3.306 8.431 16.943 1.00 96.56 209 LEU A C 1
ATOM 1643 O O . LEU A 1 209 ? -3.971 8.510 17.989 1.00 96.56 209 LEU A O 1
ATOM 1647 N N . THR A 1 210 ? -3.677 9.007 15.806 1.00 96.69 210 THR A N 1
ATOM 1648 C CA . THR A 1 210 ? -4.879 9.827 15.640 1.00 96.69 210 THR A CA 1
ATOM 1649 C C . THR A 1 210 ? -5.798 9.231 14.578 1.00 96.69 210 THR A C 1
ATOM 1651 O O . THR A 1 210 ? -5.374 8.543 13.650 1.00 96.69 210 THR A O 1
ATOM 1654 N N . TYR A 1 211 ? -7.102 9.437 14.749 1.00 96.56 211 TYR A N 1
ATOM 1655 C CA . TYR A 1 211 ? -8.090 9.009 13.767 1.00 96.56 211 TYR A CA 1
ATOM 1656 C C . TYR A 1 211 ? -9.279 9.969 13.741 1.00 96.56 211 TYR A C 1
ATOM 1658 O O . TYR A 1 211 ? -9.753 10.399 14.794 1.00 96.56 211 TYR A O 1
ATOM 1666 N N . ASP A 1 212 ? -9.763 10.261 12.538 1.00 96.00 212 ASP A N 1
ATOM 1667 C CA . ASP A 1 212 ? -10.966 11.042 12.251 1.00 96.00 212 ASP A CA 1
ATOM 1668 C C . ASP A 1 212 ? -11.799 10.317 11.184 1.00 96.00 212 ASP A C 1
ATOM 1670 O O . ASP A 1 212 ? -11.865 10.697 10.016 1.00 96.00 212 ASP A O 1
ATOM 1674 N N . VAL A 1 213 ? -12.361 9.178 11.592 1.00 95.19 213 VAL A N 1
ATOM 1675 C CA . VAL A 1 213 ? -13.218 8.312 10.774 1.00 95.19 213 VAL A CA 1
ATOM 1676 C C . VAL A 1 213 ? -14.378 7.789 11.614 1.00 95.19 213 VAL A C 1
ATOM 1678 O O . VAL A 1 213 ? -14.240 7.550 12.818 1.00 95.19 213 VAL A O 1
ATOM 1681 N N . ALA A 1 214 ? -15.531 7.574 10.984 1.00 92.12 214 ALA A N 1
ATOM 1682 C CA . ALA A 1 214 ? -16.689 6.988 11.649 1.00 92.12 214 ALA A CA 1
ATOM 1683 C C . ALA A 1 214 ? -16.542 5.461 11.768 1.00 92.12 214 ALA A C 1
ATOM 1685 O O . ALA A 1 214 ? -16.616 4.740 10.776 1.00 92.12 214 ALA A O 1
ATOM 1686 N N . GLY A 1 215 ? -16.379 4.951 12.990 1.00 92.44 215 GLY A N 1
ATOM 1687 C CA . GLY A 1 215 ? -16.242 3.517 13.236 1.00 92.44 215 GLY A CA 1
ATOM 1688 C C . GLY A 1 215 ? -16.310 3.127 14.708 1.00 92.44 215 GLY A C 1
ATOM 1689 O O . GLY A 1 215 ? -16.382 3.971 15.601 1.00 92.44 215 GLY A O 1
ATOM 1690 N N . GLU A 1 216 ? -16.287 1.823 14.959 1.00 95.94 216 GLU A N 1
ATOM 1691 C CA . GLU A 1 216 ? -16.192 1.246 16.296 1.00 95.94 216 GLU A CA 1
ATOM 1692 C C . GLU A 1 216 ? -14.716 1.098 16.690 1.00 95.94 216 GLU A C 1
ATOM 1694 O O . GLU A 1 216 ? -13.944 0.408 16.025 1.00 95.94 216 GLU A O 1
ATOM 1699 N N . CYS A 1 217 ? -14.308 1.726 17.794 1.00 96.44 217 CYS A N 1
ATOM 1700 C CA . CYS A 1 217 ? -12.992 1.494 18.382 1.00 96.44 217 CYS A CA 1
ATOM 1701 C C . CYS A 1 217 ? -13.017 0.184 19.182 1.00 96.44 217 CYS A C 1
ATOM 1703 O O . CYS A 1 217 ? -13.582 0.141 20.274 1.00 96.44 217 CYS A O 1
ATOM 1705 N N . ILE A 1 218 ? -12.391 -0.868 18.648 1.00 97.12 218 ILE A N 1
ATOM 1706 C CA . ILE A 1 218 ? -12.320 -2.190 19.287 1.00 97.12 218 ILE A CA 1
ATOM 1707 C C . ILE A 1 218 ? -11.283 -2.186 20.412 1.00 97.12 218 ILE A C 1
ATOM 1709 O O . ILE A 1 218 ? -11.535 -2.701 21.500 1.00 97.12 218 ILE A O 1
ATOM 1713 N N . GLU A 1 219 ? -10.104 -1.625 20.145 1.00 94.88 219 GLU A N 1
ATOM 1714 C CA . GLU A 1 219 ? -8.977 -1.641 21.077 1.00 94.88 219 GLU A CA 1
ATOM 1715 C C . GLU A 1 219 ? -8.156 -0.359 20.936 1.00 94.88 219 GLU A C 1
ATOM 1717 O O . GLU A 1 219 ? -7.981 0.154 19.833 1.00 94.88 219 GLU A O 1
ATOM 1722 N N . LYS A 1 220 ? -7.645 0.174 22.047 1.00 93.88 220 LYS A N 1
ATOM 1723 C CA . LYS A 1 220 ? -6.749 1.333 22.041 1.00 93.88 220 LYS A CA 1
ATOM 1724 C C . LYS A 1 220 ? -5.855 1.313 23.270 1.00 93.88 220 LYS A C 1
ATOM 1726 O O . LYS A 1 220 ? -6.336 1.119 24.388 1.00 93.88 220 LYS A O 1
ATOM 1731 N N . GLY A 1 221 ? -4.579 1.610 23.075 1.00 91.62 221 GLY A N 1
ATOM 1732 C CA . GLY A 1 221 ? -3.640 1.844 24.162 1.00 91.62 221 GLY A CA 1
ATOM 1733 C C . GLY A 1 221 ? -2.412 2.623 23.699 1.00 91.62 221 GLY A C 1
ATOM 1734 O O . GLY A 1 221 ? -2.437 3.231 22.631 1.00 91.62 221 GLY A O 1
ATOM 1735 N N . PRO A 1 222 ? -1.346 2.661 24.515 1.00 87.38 222 PRO A N 1
ATOM 1736 C CA . PRO A 1 222 ? -0.120 3.360 24.151 1.00 87.38 222 PRO A CA 1
ATOM 1737 C C . PRO A 1 222 ? 0.508 2.711 22.914 1.00 87.38 222 PRO A C 1
ATOM 1739 O O . PRO A 1 222 ? 0.935 1.560 22.986 1.00 87.38 222 PRO A O 1
ATOM 1742 N N . GLY A 1 223 ? 0.538 3.439 21.797 1.00 86.62 223 GLY A N 1
ATOM 1743 C CA . GLY A 1 223 ? 1.170 2.983 20.559 1.00 86.62 223 GLY A CA 1
ATOM 1744 C C . GLY A 1 223 ? 0.398 1.925 19.769 1.00 86.62 223 GLY A C 1
ATOM 1745 O O . GLY A 1 223 ? 0.958 1.370 18.835 1.00 86.62 223 GLY A O 1
ATOM 1746 N N . TYR A 1 224 ? -0.868 1.632 20.088 1.00 93.75 224 TYR A N 1
ATOM 1747 C CA . TYR A 1 224 ? -1.695 0.764 19.240 1.00 93.75 224 TYR A CA 1
ATOM 1748 C C . TYR A 1 224 ? -3.169 1.185 19.211 1.00 93.75 224 TYR A C 1
ATOM 1750 O O . TYR A 1 224 ? -3.711 1.730 20.182 1.00 93.75 224 TYR A O 1
ATOM 1758 N N . LEU A 1 225 ? -3.828 0.899 18.093 1.00 96.12 225 LEU A N 1
ATOM 1759 C CA . LEU A 1 225 ? -5.222 1.227 17.829 1.00 96.12 225 LEU A CA 1
ATOM 1760 C C . LEU A 1 225 ? -5.840 0.182 16.900 1.00 96.12 225 LEU A C 1
ATOM 1762 O O . LEU A 1 225 ? -5.298 -0.113 15.841 1.00 96.12 225 LEU A O 1
ATOM 1766 N N . LYS A 1 226 ? -7.025 -0.309 17.260 1.00 97.81 226 LYS A N 1
ATOM 1767 C CA . LYS A 1 226 ? -7.828 -1.185 16.417 1.00 97.81 226 LYS A CA 1
ATOM 1768 C C . LYS A 1 226 ? -9.213 -0.597 16.198 1.00 97.81 226 LYS A C 1
ATOM 1770 O O . LYS A 1 226 ? -9.989 -0.451 17.146 1.00 97.81 226 LYS A O 1
ATOM 1775 N N . LEU A 1 227 ? -9.529 -0.288 14.946 1.00 97.62 227 LEU A N 1
ATOM 1776 C CA . LEU A 1 227 ? -10.821 0.249 14.523 1.00 97.62 227 LEU A CA 1
ATOM 1777 C C . LEU A 1 227 ? -11.554 -0.757 13.643 1.00 97.62 227 LEU A C 1
ATOM 1779 O O . LEU A 1 227 ? -10.941 -1.523 12.904 1.00 97.62 227 LEU A O 1
ATOM 1783 N N . LYS A 1 228 ? -12.880 -0.707 13.680 1.00 97.56 228 LYS A N 1
ATOM 1784 C CA . LYS A 1 228 ? -13.752 -1.401 12.741 1.00 97.56 228 LYS A CA 1
ATOM 1785 C C . LYS A 1 228 ? -14.700 -0.411 12.089 1.00 97.56 228 LYS A C 1
ATOM 1787 O O . LYS A 1 228 ? -15.525 0.214 12.753 1.00 97.56 228 LYS A O 1
ATOM 1792 N N . LEU A 1 229 ? -14.575 -0.291 10.778 1.00 96.19 229 LEU A N 1
ATOM 1793 C CA . LEU A 1 229 ? -15.419 0.507 9.907 1.00 96.19 229 LEU A CA 1
ATOM 1794 C C . LEU A 1 229 ? -16.439 -0.424 9.245 1.00 96.19 229 LEU A C 1
ATOM 1796 O O . LEU A 1 229 ? -16.082 -1.468 8.691 1.00 96.19 229 LEU A O 1
ATOM 1800 N N . ASN A 1 230 ? -17.718 -0.057 9.319 1.00 94.81 230 ASN A N 1
ATOM 1801 C CA . ASN A 1 230 ? -18.829 -0.860 8.804 1.00 94.81 230 ASN A CA 1
ATOM 1802 C C . ASN A 1 230 ? -18.759 -2.331 9.278 1.00 94.81 230 ASN A C 1
ATOM 1804 O O . ASN A 1 230 ? -18.719 -2.596 10.483 1.00 94.81 230 ASN A O 1
ATOM 1808 N N . THR A 1 231 ? -18.780 -3.314 8.372 1.00 93.94 231 THR A N 1
ATOM 1809 C CA . THR A 1 231 ? -18.774 -4.737 8.762 1.00 93.94 231 THR A CA 1
ATOM 1810 C C . THR A 1 231 ? -17.375 -5.301 9.040 1.00 93.94 231 THR A C 1
ATOM 1812 O O . THR A 1 231 ? -17.280 -6.338 9.700 1.00 93.94 231 THR A O 1
ATOM 1815 N N . GLY A 1 232 ? -16.311 -4.591 8.648 1.00 93.19 232 GLY A N 1
ATOM 1816 C CA . GLY A 1 232 ? -14.908 -4.976 8.797 1.00 93.19 232 GLY A CA 1
ATOM 1817 C C . GLY A 1 232 ? -14.459 -6.153 7.922 1.00 93.19 232 GLY A C 1
ATOM 1818 O O . GLY A 1 232 ? -13.698 -6.980 8.416 1.00 93.19 232 GLY A O 1
ATOM 1819 N N . GLU A 1 233 ? -14.952 -6.269 6.683 1.00 94.44 233 GLU A N 1
ATOM 1820 C CA . GLU A 1 233 ? -14.651 -7.405 5.783 1.00 94.44 233 GLU A CA 1
ATOM 1821 C C . GLU A 1 233 ? -13.179 -7.501 5.364 1.00 94.44 233 GLU A C 1
ATOM 1823 O O . GLU A 1 233 ? -12.656 -8.608 5.254 1.00 94.44 233 GLU A O 1
ATOM 1828 N N . HIS A 1 234 ? -12.513 -6.364 5.171 1.00 95.44 234 HIS A N 1
ATOM 1829 C CA . HIS A 1 234 ? -11.106 -6.290 4.774 1.00 95.44 234 HIS A CA 1
ATOM 1830 C C . HIS A 1 234 ? -10.237 -5.783 5.923 1.00 95.44 234 HIS A C 1
ATOM 1832 O O . HIS A 1 234 ? -10.737 -5.154 6.855 1.00 95.44 234 HIS A O 1
ATOM 1838 N N . THR A 1 235 ? -8.931 -6.040 5.879 1.00 95.94 235 THR A N 1
ATOM 1839 C CA . THR A 1 235 ? -7.991 -5.624 6.928 1.00 95.94 235 THR A CA 1
ATOM 1840 C C . THR A 1 235 ? -6.915 -4.692 6.387 1.00 95.94 235 THR A C 1
ATOM 1842 O O . THR A 1 235 ? -6.191 -5.057 5.467 1.00 95.94 235 THR A O 1
ATOM 1845 N N . LEU A 1 236 ? -6.738 -3.535 7.024 1.00 96.81 236 LEU A N 1
ATOM 1846 C CA . LEU A 1 236 ? -5.635 -2.613 6.758 1.00 96.81 236 LEU A CA 1
ATOM 1847 C C . LEU A 1 236 ? -4.717 -2.540 7.979 1.00 96.81 236 LEU A C 1
ATOM 1849 O O . LEU A 1 236 ? -5.152 -2.166 9.067 1.00 96.81 236 LEU A O 1
ATOM 1853 N N . LYS A 1 237 ? -3.446 -2.891 7.800 1.00 96.94 237 LYS A N 1
ATOM 1854 C CA . LYS A 1 237 ? -2.422 -2.785 8.840 1.00 96.94 237 LYS A CA 1
ATOM 1855 C C . LYS A 1 237 ? -1.567 -1.555 8.618 1.00 96.94 237 LYS A C 1
ATOM 1857 O O . LYS A 1 237 ? -1.128 -1.320 7.498 1.00 96.94 237 LYS A O 1
ATOM 1862 N N . LEU A 1 238 ? -1.314 -0.807 9.681 1.00 97.06 238 LEU A N 1
ATOM 1863 C CA . LEU A 1 238 ? -0.471 0.382 9.660 1.00 97.06 238 LEU A CA 1
ATOM 1864 C C . LEU A 1 238 ? 0.619 0.201 10.710 1.00 97.06 238 LEU A C 1
ATOM 1866 O O . LEU A 1 238 ? 0.308 -0.050 11.873 1.00 97.06 238 LEU A O 1
ATOM 1870 N N . HIS A 1 239 ? 1.883 0.308 10.322 1.00 94.12 239 HIS A N 1
ATOM 1871 C CA . HIS A 1 239 ? 2.982 0.096 11.253 1.00 94.12 239 HIS A CA 1
ATOM 1872 C C . HIS A 1 239 ? 4.098 1.122 11.067 1.00 94.12 239 HIS A C 1
ATOM 1874 O O . HIS A 1 239 ? 4.677 1.229 9.989 1.00 94.12 239 HIS A O 1
ATOM 1880 N N . THR A 1 240 ? 4.475 1.817 12.142 1.00 84.88 240 THR A N 1
ATOM 1881 C CA . THR A 1 240 ? 5.715 2.604 12.162 1.00 84.88 240 THR A CA 1
ATOM 1882 C C . THR A 1 240 ? 6.560 2.356 13.406 1.00 84.88 240 THR A C 1
ATOM 1884 O O . THR A 1 240 ? 6.069 2.238 14.527 1.00 84.88 240 THR A O 1
ATOM 1887 N N . ALA A 1 241 ? 7.880 2.254 13.247 1.00 78.44 241 ALA A N 1
ATOM 1888 C CA . ALA A 1 241 ? 8.768 2.123 14.407 1.00 78.44 241 ALA A CA 1
ATOM 1889 C C . ALA A 1 241 ? 9.148 3.470 15.038 1.00 78.44 241 ALA A C 1
ATOM 1891 O O . ALA A 1 241 ? 9.612 3.490 16.189 1.00 78.44 241 ALA A O 1
ATOM 1892 N N . SER A 1 242 ? 9.004 4.568 14.299 1.00 82.50 242 SER A N 1
ATOM 1893 C CA . SER A 1 242 ? 9.230 5.931 14.769 1.00 82.50 242 SER A CA 1
ATOM 1894 C C . SER A 1 242 ? 8.502 6.895 13.843 1.00 82.50 242 SER A C 1
ATOM 1896 O O . SER A 1 242 ? 8.963 7.123 12.727 1.00 82.50 242 SER A O 1
ATOM 1898 N N . GLY A 1 243 ? 7.405 7.454 14.329 1.00 92.75 243 GLY A N 1
ATOM 1899 C CA . GLY A 1 243 ? 6.522 8.332 13.580 1.00 92.75 243 GLY A CA 1
ATOM 1900 C C . GLY A 1 243 ? 5.083 8.196 14.050 1.00 92.75 243 GLY A C 1
ATOM 1901 O O . GLY A 1 243 ? 4.729 7.267 14.794 1.00 92.75 243 GLY A O 1
ATOM 1902 N N . ASP A 1 244 ? 4.277 9.143 13.614 1.00 97.81 244 ASP A N 1
ATOM 1903 C CA . ASP A 1 244 ? 2.863 9.231 13.922 1.00 97.81 244 ASP A CA 1
ATOM 1904 C C . ASP A 1 244 ? 2.050 8.454 12.880 1.00 97.81 244 ASP A C 1
ATOM 1906 O O . ASP A 1 244 ? 2.469 8.264 11.735 1.00 97.81 244 ASP A O 1
ATOM 1910 N N . ILE A 1 245 ? 0.872 7.971 13.276 1.00 98.38 245 ILE A N 1
ATOM 1911 C CA . ILE A 1 245 ? -0.102 7.421 12.328 1.00 98.38 245 ILE A CA 1
ATOM 1912 C C . ILE A 1 245 ? -1.394 8.208 12.447 1.00 98.38 245 ILE A C 1
ATOM 1914 O O . ILE A 1 245 ? -1.980 8.309 13.529 1.00 98.38 245 ILE A O 1
ATOM 1918 N N . GLU A 1 246 ? -1.867 8.697 11.310 1.00 98.38 246 GLU A N 1
ATOM 1919 C CA . GLU A 1 246 ? -3.111 9.428 11.188 1.00 98.38 246 GLU A CA 1
ATOM 1920 C C . GLU A 1 246 ? -4.049 8.752 10.182 1.00 98.38 246 GLU A C 1
ATOM 1922 O O . GLU A 1 246 ? -3.710 8.506 9.024 1.00 98.38 246 GLU A O 1
ATOM 1927 N N . ILE A 1 247 ? -5.264 8.450 10.636 1.00 97.94 247 ILE A N 1
ATOM 1928 C CA . ILE A 1 247 ? -6.313 7.827 9.821 1.00 97.94 247 ILE A CA 1
ATOM 1929 C C . ILE A 1 247 ? -7.413 8.861 9.576 1.00 97.94 247 ILE A C 1
ATOM 1931 O O . ILE A 1 247 ? -8.053 9.306 10.528 1.00 97.94 247 ILE A O 1
ATOM 1935 N N . ARG A 1 248 ? -7.676 9.227 8.321 1.00 97.31 248 ARG A N 1
ATOM 1936 C CA . ARG A 1 248 ? -8.657 10.263 7.945 1.00 97.31 248 ARG A CA 1
ATOM 1937 C C . ARG A 1 248 ? -9.745 9.726 7.020 1.00 97.31 248 ARG A C 1
ATOM 1939 O O . ARG A 1 248 ? -9.529 8.777 6.269 1.00 97.31 248 ARG A O 1
ATOM 1946 N N . GLU A 1 249 ? -10.912 10.362 7.042 1.00 94.19 249 GLU A N 1
ATOM 1947 C CA . GLU A 1 249 ? -11.925 10.212 5.988 1.00 94.19 249 GLU A CA 1
ATOM 1948 C C . GLU A 1 249 ? -11.482 10.981 4.722 1.00 94.19 249 GLU A C 1
ATOM 1950 O O . GLU A 1 249 ? -10.927 12.078 4.820 1.00 94.19 249 GLU A O 1
ATOM 1955 N N . ALA A 1 250 ? -11.673 10.373 3.545 1.00 88.19 250 ALA A N 1
ATOM 1956 C CA . ALA A 1 250 ? -11.189 10.861 2.245 1.00 88.19 250 ALA A CA 1
ATOM 1957 C C . ALA A 1 250 ? -12.083 11.888 1.527 1.00 88.19 250 ALA A C 1
ATOM 1959 O O . ALA A 1 250 ? -13.295 11.975 1.824 1.00 88.19 250 ALA A O 1
#

Radius of gyration: 21.59 Å; chains: 1; bounding box: 57×32×65 Å